Protein AF-0000000080817255 (afdb_homodimer)

Solvent-accessible surface area (backbone atoms only — not comparable to full-atom values): 14907 Å² total; per-residue (Å²): 112,64,50,35,30,26,25,56,30,46,37,93,60,75,25,32,32,44,41,37,36,39,32,60,54,66,93,64,90,80,62,36,28,38,37,36,42,40,37,34,58,41,68,64,41,48,17,13,31,35,30,22,53,18,14,25,56,87,62,44,64,67,46,13,59,56,66,22,42,92,78,73,51,48,31,20,31,66,86,44,84,62,26,27,55,22,33,60,30,61,46,50,19,39,92,85,9,40,21,72,43,79,46,75,38,73,61,41,34,84,54,74,94,46,35,46,62,6,13,17,42,37,39,25,62,29,43,40,49,40,32,65,66,83,47,70,57,12,37,65,63,12,57,14,70,56,73,45,22,24,23,43,22,5,33,37,126,112,63,49,35,31,26,25,56,30,46,37,92,60,76,25,34,32,44,40,38,36,40,28,62,53,66,95,65,87,82,62,35,28,38,37,34,42,40,36,34,59,40,68,64,41,49,18,13,30,35,32,21,53,17,16,25,54,86,62,44,62,69,46,14,60,56,66,22,40,93,80,70,51,48,32,18,31,67,87,44,84,64,27,28,55,22,31,60,32,60,46,50,19,38,90,85,8,41,20,72,44,78,45,74,37,74,62,40,34,84,56,73,95,46,34,46,62,6,12,17,43,36,38,25,62,29,43,39,49,40,31,65,67,82,47,71,58,12,37,66,64,10,58,13,68,55,73,44,23,25,23,45,23,5,33,37,129

Nearest PDB structures (foldseek):
  8zd5-assembly2_D  TM=9.796E-01  e=5.943E-25  Canis lupus familiaris
  3gtv-assembly6_K  TM=9.891E-01  e=3.486E-24  Homo sapiens
  1hl5-assembly6_M  TM=9.948E-01  e=1.741E-23  Homo sapiens
  2zky-assembly5_I  TM=9.763E-01  e=6.634E-24  Homo sapiens
  1ozt-assembly1_N  TM=9.721E-01  e=1.837E-23  Homo sapiens

InterPro domains:
  IPR001424 Superoxide dismutase, copper/zinc binding domain [PF00080] (15-153)
  IPR001424 Superoxide dismutase, copper/zinc binding domain [PR00068] (48-70)
  IPR001424 Superoxide dismutase, copper/zinc binding domain [PR00068] (84-93)
  IPR001424 Superoxide dismutase, copper/zinc binding domain [PR00068] (103-125)
  IPR001424 Superoxide dismutase, copper/zinc binding domain [PR00068] (128-154)
  IPR001424 Superoxide dismutase, copper/zinc binding domain [cd00305] (4-150)
  IPR018152 Superoxide dismutase, copper/zinc, binding site [PS00087] (48-58)
  IPR018152 Superoxide dismutase, copper/zinc, binding site [PS00332] (142-153)
  IPR024134 Superoxide dismutase (Cu/Zn) / superoxide dismutase copper chaperone [PTHR10003] (3-155)
  IPR036423 Superoxide dismutase-like, copper/zinc binding domain superfamily [G3DSA:2.60.40.200] (1-157)
  IPR036423 Superoxide dismutase-like, copper/zinc binding domain superfamily [SSF49329] (3-156)

pLDDT: mean 95.68, std 9.43, range [42.62, 98.94]

Radius of gyration: 19.9 Å; Cα contacts (8 Å, |Δi|>4): 1017; chains: 2; bounding box: 42×68×38 Å

Structure (mmCIF, N/CA/C/O backbone):
data_AF-0000000080817255-model_v1
#
loop_
_entity.id
_entity.type
_entity.pdbx_description
1 polymer 'Superoxide dismutase'
#
loop_
_atom_site.group_PDB
_atom_site.id
_atom_site.type_symbol
_atom_site.label_atom_id
_atom_site.label_alt_id
_atom_site.label_comp_id
_atom_site.label_asym_id
_atom_site.label_entity_id
_atom_site.label_seq_id
_atom_site.pdbx_PDB_ins_code
_atom_site.Cartn_x
_atom_site.Cartn_y
_atom_site.Cartn_z
_atom_site.occupancy
_atom_site.B_iso_or_equiv
_atom_site.auth_seq_id
_atom_site.auth_comp_id
_atom_site.auth_asym_id
_atom_site.auth_atom_id
_atom_site.pdbx_PDB_model_num
ATOM 1 N N . MET A 1 1 ? -16.953 3.307 -14.078 1 67.25 1 MET A N 1
ATOM 2 C CA . MET A 1 1 ? -15.547 3.4 -14.438 1 67.25 1 MET A CA 1
ATOM 3 C C . MET A 1 1 ? -14.758 2.234 -13.852 1 67.25 1 MET A C 1
ATOM 5 O O . MET A 1 1 ? -15.148 1.663 -12.828 1 67.25 1 MET A O 1
ATOM 9 N N . ALA A 1 2 ? -13.781 1.772 -14.562 1 83.06 2 ALA A N 1
ATOM 10 C CA . ALA A 1 2 ? -12.992 0.628 -14.109 1 83.06 2 ALA A CA 1
ATOM 11 C C . ALA A 1 2 ? -12.141 0.998 -12.906 1 83.06 2 ALA A C 1
ATOM 13 O O . ALA A 1 2 ? -11.57 2.09 -12.852 1 83.06 2 ALA A O 1
ATOM 14 N N . ALA A 1 3 ? -12.258 0.171 -11.859 1 94.31 3 ALA A N 1
ATOM 15 C CA . ALA A 1 3 ? -11.336 0.317 -10.734 1 94.31 3 ALA A CA 1
ATOM 16 C C . ALA A 1 3 ? -9.938 -0.171 -11.109 1 94.31 3 ALA A C 1
ATOM 18 O O . ALA A 1 3 ? -9.789 -1.196 -11.781 1 94.31 3 ALA A O 1
ATOM 19 N N . LYS A 1 4 ? -8.906 0.617 -10.75 1 97.88 4 LYS A N 1
ATOM 20 C CA . LYS A 1 4 ? -7.523 0.268 -11.062 1 97.88 4 LYS A CA 1
ATOM 21 C C . LYS A 1 4 ? -6.664 0.263 -9.797 1 97.88 4 LYS A C 1
ATOM 23 O O . LYS A 1 4 ? -6.898 1.05 -8.875 1 97.88 4 LYS A O 1
ATOM 28 N N . ALA A 1 5 ? -5.715 -0.608 -9.805 1 98.75 5 ALA A N 1
ATOM 29 C CA . ALA A 1 5 ? -4.723 -0.713 -8.742 1 98.75 5 ALA A CA 1
ATOM 30 C C . ALA A 1 5 ? -3.346 -1.05 -9.305 1 98.75 5 ALA A C 1
ATOM 32 O O . ALA A 1 5 ? -3.219 -1.405 -10.477 1 98.75 5 ALA A O 1
ATOM 33 N N . VAL A 1 6 ? -2.365 -0.821 -8.484 1 98.94 6 VAL A N 1
ATOM 34 C CA . VAL A 1 6 ? -0.995 -1.103 -8.906 1 98.94 6 VAL A CA 1
ATOM 35 C C . VAL A 1 6 ? -0.164 -1.524 -7.695 1 98.94 6 VAL A C 1
ATOM 37 O O . VAL A 1 6 ? -0.465 -1.141 -6.562 1 98.94 6 VAL A O 1
ATOM 40 N N . CYS A 1 7 ? 0.831 -2.305 -7.93 1 98.75 7 CYS A N 1
ATOM 41 C CA . CYS A 1 7 ? 1.77 -2.789 -6.922 1 98.75 7 CYS A CA 1
ATOM 42 C C . CYS A 1 7 ? 3.197 -2.777 -7.457 1 98.75 7 CYS A C 1
ATOM 44 O O . CYS A 1 7 ? 3.465 -3.311 -8.531 1 98.75 7 CYS A O 1
ATOM 46 N N . VAL A 1 8 ? 4.035 -2.133 -6.781 1 98.81 8 VAL A N 1
ATOM 47 C CA . V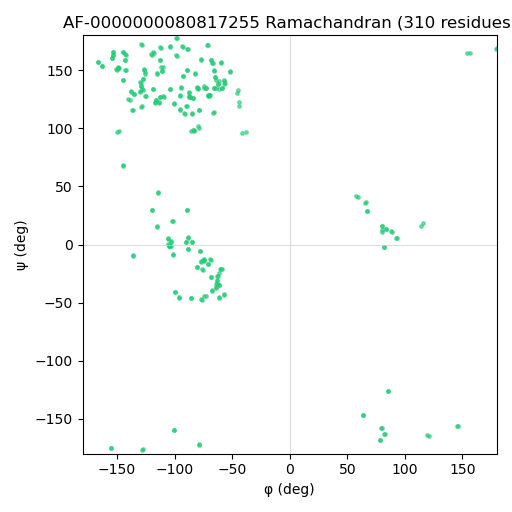AL A 1 8 ? 5.461 -2.199 -7.074 1 98.81 8 VAL A CA 1
ATOM 48 C C . VAL A 1 8 ? 6.125 -3.246 -6.184 1 98.81 8 VAL A C 1
ATOM 50 O O . VAL A 1 8 ? 6.125 -3.117 -4.957 1 98.81 8 VAL A O 1
ATOM 53 N N . LEU A 1 9 ? 6.645 -4.273 -6.793 1 98.81 9 LEU A N 1
ATOM 54 C CA . LEU A 1 9 ? 7.305 -5.367 -6.09 1 98.81 9 LEU A CA 1
ATOM 55 C C . LEU A 1 9 ? 8.781 -5.059 -5.879 1 98.81 9 LEU A C 1
ATOM 57 O O . LEU A 1 9 ? 9.492 -4.711 -6.828 1 98.81 9 LEU A O 1
ATOM 61 N N . LYS A 1 10 ? 9.195 -5.238 -4.688 1 97.12 10 LYS A N 1
ATOM 62 C CA . LYS A 1 10 ? 10.609 -5.09 -4.344 1 97.12 10 LYS A CA 1
ATOM 63 C C . LYS A 1 10 ? 11.023 -6.098 -3.275 1 97.12 10 LYS A C 1
ATOM 65 O O . LYS A 1 10 ? 10.266 -6.371 -2.346 1 97.12 10 LYS A O 1
ATOM 70 N N . GLY A 1 11 ? 12.148 -6.633 -3.352 1 93.31 11 GLY A N 1
ATOM 71 C CA . GLY A 1 11 ? 12.773 -7.496 -2.359 1 93.31 11 GLY A CA 1
ATOM 72 C C . GLY A 1 11 ? 14.172 -7.051 -1.979 1 93.31 11 GLY A C 1
ATOM 73 O O . GLY A 1 11 ? 14.594 -5.953 -2.336 1 93.31 11 GLY A O 1
ATOM 74 N N . ASP A 1 12 ? 14.773 -7.836 -1.146 1 92.06 12 ASP A N 1
ATOM 75 C CA . ASP A 1 12 ? 16.141 -7.555 -0.729 1 92.06 12 ASP A CA 1
ATOM 76 C C . ASP A 1 12 ? 17.141 -7.902 -1.836 1 92.06 12 ASP A C 1
ATOM 78 O O . ASP A 1 12 ? 18.266 -7.414 -1.839 1 92.06 12 ASP A O 1
ATOM 82 N N . GLY A 1 13 ? 16.734 -8.711 -2.668 1 94.56 13 GLY A N 1
ATOM 83 C CA . GLY A 1 13 ? 17.562 -9.133 -3.785 1 94.56 13 GLY A CA 1
ATOM 84 C C . GLY A 1 13 ? 17.219 -8.43 -5.082 1 94.56 13 GLY A C 1
ATOM 85 O O . GLY A 1 13 ? 16.75 -7.285 -5.07 1 94.56 13 GLY A O 1
ATOM 86 N N . PRO A 1 14 ? 17.625 -9.047 -6.195 1 97.75 14 PRO A N 1
ATOM 87 C CA . PRO A 1 14 ? 17.469 -8.406 -7.504 1 97.75 14 PRO A CA 1
ATOM 88 C C . PRO A 1 14 ? 16.016 -8.43 -7.992 1 97.75 14 PRO A C 1
ATOM 90 O O . PRO A 1 14 ? 15.688 -7.777 -8.984 1 97.75 14 PRO A O 1
ATOM 93 N N . VAL A 1 15 ? 15.164 -9.203 -7.348 1 98.81 15 VAL A N 1
ATOM 94 C CA . VAL A 1 15 ? 13.812 -9.406 -7.852 1 98.81 15 VAL A CA 1
ATOM 95 C C . VAL A 1 15 ? 13 -8.133 -7.676 1 98.81 15 VAL A C 1
ATOM 97 O O . VAL A 1 15 ? 12.938 -7.57 -6.578 1 98.81 15 VAL A O 1
ATOM 100 N N . LYS A 1 16 ? 12.391 -7.66 -8.711 1 98.81 16 LYS A N 1
ATOM 101 C CA . LYS A 1 16 ? 11.555 -6.461 -8.711 1 98.81 16 LYS A CA 1
ATOM 102 C C . LYS A 1 16 ? 10.523 -6.516 -9.836 1 98.81 16 LYS A C 1
ATOM 104 O O . LYS A 1 16 ? 10.68 -7.277 -10.789 1 98.81 16 LYS A O 1
ATOM 109 N N . GLY A 1 17 ? 9.477 -5.73 -9.719 1 98.81 17 GLY A N 1
ATOM 110 C CA . GLY A 1 17 ? 8.469 -5.703 -10.766 1 98.81 17 GLY A CA 1
ATOM 111 C C . GLY A 1 17 ? 7.328 -4.75 -10.469 1 98.81 17 GLY A C 1
ATOM 112 O O . GLY A 1 17 ? 7.289 -4.133 -9.398 1 98.81 17 GLY A O 1
ATOM 113 N N . THR A 1 18 ? 6.527 -4.523 -11.469 1 98.94 18 THR A N 1
ATOM 114 C CA . THR A 1 18 ? 5.297 -3.75 -11.336 1 98.94 18 THR A CA 1
ATOM 115 C C . THR A 1 18 ? 4.102 -4.547 -11.844 1 98.94 18 THR A C 1
ATOM 117 O O . THR A 1 18 ? 4.145 -5.117 -12.938 1 98.94 18 THR A O 1
ATOM 120 N N . ILE A 1 19 ? 3.111 -4.641 -11.047 1 98.94 19 ILE A N 1
ATOM 121 C CA . ILE A 1 19 ? 1.896 -5.375 -11.375 1 98.94 19 ILE A CA 1
ATOM 122 C C . ILE A 1 19 ? 0.7 -4.426 -11.367 1 98.94 19 ILE A C 1
ATOM 124 O O . ILE A 1 19 ? 0.531 -3.639 -10.43 1 98.94 19 ILE A O 1
ATOM 128 N N . HIS A 1 20 ? -0.125 -4.48 -12.336 1 98.88 20 HIS A N 1
ATOM 129 C CA . HIS A 1 20 ? -1.341 -3.684 -12.469 1 98.88 20 HIS A CA 1
ATOM 130 C C . HIS A 1 20 ? -2.586 -4.555 -12.336 1 98.88 20 HIS A C 1
ATOM 132 O O . HIS A 1 20 ? -2.592 -5.707 -12.773 1 98.88 20 HIS A O 1
ATOM 138 N N . PHE A 1 21 ? -3.609 -3.973 -11.828 1 98.69 21 PHE A N 1
ATOM 139 C CA . PHE A 1 21 ? -4.91 -4.609 -11.664 1 98.69 21 PHE A CA 1
ATOM 140 C C . PHE A 1 21 ? -6.016 -3.742 -12.25 1 98.69 21 PHE A C 1
ATOM 142 O O . PHE A 1 21 ? -6.016 -2.521 -12.07 1 98.69 21 PHE A O 1
ATOM 149 N N . GLU A 1 22 ? -6.879 -4.387 -12.93 1 97.44 22 GLU A N 1
ATOM 150 C CA . GLU A 1 22 ? -8.031 -3.68 -13.477 1 97.44 22 GLU A CA 1
ATOM 151 C C . GLU A 1 22 ? -9.312 -4.5 -13.312 1 97.44 22 GLU A C 1
ATOM 153 O O . GLU A 1 22 ? -9.328 -5.695 -13.609 1 97.44 22 GLU A O 1
ATOM 158 N N . GLN A 1 23 ? -10.297 -3.83 -12.828 1 96 23 GLN A N 1
ATOM 159 C CA . GLN A 1 23 ? -11.609 -4.453 -12.68 1 96 23 GLN A CA 1
ATOM 160 C C . GLN A 1 23 ? -12.703 -3.584 -13.297 1 96 23 GLN A C 1
ATOM 162 O O . GLN A 1 23 ? -12.883 -2.434 -12.891 1 96 23 GLN A O 1
ATOM 167 N N . LYS A 1 24 ? -13.383 -4.023 -14.234 1 86.94 24 LYS A N 1
ATOM 168 C CA . LYS A 1 24 ? -14.445 -3.275 -14.891 1 86.94 24 LYS A CA 1
ATOM 169 C C . LYS A 1 24 ? -15.688 -3.193 -14.008 1 86.94 24 LYS A C 1
ATOM 171 O O . LYS A 1 24 ? -15.961 -4.109 -13.227 1 86.94 24 LYS A O 1
ATOM 176 N N . ALA A 1 25 ? -16.297 -1.866 -13.977 1 71.75 25 ALA A N 1
ATOM 177 C CA . ALA A 1 25 ? -17.469 -1.582 -13.156 1 71.75 25 ALA A CA 1
ATOM 178 C C . ALA A 1 25 ? -18.656 -2.434 -13.578 1 71.75 25 ALA A C 1
ATOM 180 O O . ALA A 1 25 ? -19.641 -2.549 -12.844 1 71.75 25 ALA A O 1
ATOM 181 N N . ARG A 1 26 ? -18.703 -2.9 -14.789 1 55.41 26 ARG A N 1
ATOM 182 C CA . ARG A 1 26 ? -20.016 -3.232 -15.352 1 55.41 26 ARG A CA 1
ATOM 183 C C . ARG A 1 26 ? -20.844 -4.008 -14.344 1 55.41 26 ARG A C 1
ATOM 185 O O . ARG A 1 26 ? -20.312 -4.703 -13.477 1 55.41 26 ARG A O 1
ATOM 192 N N . ALA A 1 27 ? -22.062 -3.518 -14.273 1 46.03 27 ALA A N 1
ATOM 193 C CA . ALA A 1 27 ? -23.266 -4.168 -13.758 1 46.03 27 ALA A CA 1
ATOM 194 C C . ALA A 1 27 ? -23.344 -5.625 -14.211 1 46.03 27 ALA A C 1
ATOM 196 O O . ALA A 1 27 ? -23.156 -5.926 -15.391 1 46.03 27 ALA A O 1
ATOM 197 N N . GLY A 1 28 ? -22.938 -6.68 -13.5 1 42.62 28 GLY A N 1
ATOM 198 C CA . GLY A 1 28 ? -23.281 -8.094 -13.586 1 42.62 28 GLY A CA 1
ATOM 199 C C . GLY A 1 28 ? -22.219 -9 -13.008 1 42.62 28 GLY A C 1
ATOM 200 O O . GLY A 1 28 ? -21.141 -8.539 -12.633 1 42.62 28 GLY A O 1
ATOM 201 N N . ALA A 1 29 ? -22.578 -10.148 -12.797 1 46.88 29 ALA A N 1
ATOM 202 C CA . ALA A 1 29 ? -21.953 -11.414 -12.438 1 46.88 29 ALA A CA 1
ATOM 203 C C . ALA A 1 29 ? -20.688 -11.641 -13.258 1 46.88 29 ALA A C 1
ATOM 205 O O . ALA A 1 29 ? -20.656 -11.359 -14.461 1 46.88 29 ALA A O 1
ATOM 206 N N . GLY A 1 30 ? -19.547 -11.766 -12.656 1 55.16 30 GLY A N 1
ATOM 207 C CA . GLY A 1 30 ? -18.438 -12.375 -13.383 1 55.16 30 GLY A CA 1
ATOM 208 C C . GLY A 1 30 ? -17.281 -11.43 -13.625 1 55.16 30 GLY A C 1
ATOM 209 O O . GLY A 1 30 ? -16.656 -11.461 -14.688 1 55.16 30 GLY A O 1
ATOM 210 N N . ARG A 1 31 ? -17.172 -10.195 -12.797 1 73.31 31 ARG A N 1
ATOM 211 C CA . ARG A 1 31 ? -16.156 -9.281 -13.297 1 73.31 31 ARG A CA 1
ATOM 212 C C . ARG A 1 31 ? -14.773 -9.641 -12.75 1 73.31 31 ARG A C 1
ATOM 214 O O . ARG A 1 31 ? -14.469 -9.352 -11.594 1 73.31 31 ARG A O 1
ATOM 221 N N . GLU A 1 32 ? -14.109 -10.297 -13.492 1 92.5 32 GLU A N 1
ATOM 222 C CA . GLU A 1 32 ? -12.75 -10.758 -13.234 1 92.5 32 GLU A CA 1
ATOM 223 C C . GLU A 1 32 ? -11.781 -9.578 -13.109 1 92.5 32 GLU A C 1
ATOM 225 O O . GLU A 1 32 ? -12.047 -8.492 -13.633 1 92.5 32 GLU A O 1
ATOM 230 N N . VAL A 1 33 ? -10.93 -9.734 -12.234 1 97.62 33 VAL A N 1
ATOM 231 C CA . VAL A 1 33 ? -9.82 -8.797 -12.188 1 97.62 33 VAL A CA 1
ATOM 232 C C . VAL A 1 33 ? -8.727 -9.234 -13.156 1 97.62 33 VAL A C 1
ATOM 234 O O . VAL A 1 33 ? -8.312 -10.398 -13.156 1 97.62 33 VAL A O 1
ATOM 237 N N . ARG A 1 34 ? -8.359 -8.32 -14.008 1 97.75 34 ARG A N 1
ATOM 238 C CA . ARG A 1 34 ? -7.191 -8.547 -14.852 1 97.75 34 ARG A CA 1
ATOM 239 C C . ARG A 1 34 ? -5.91 -8.125 -14.141 1 97.75 34 ARG A C 1
ATOM 241 O O . ARG A 1 34 ? -5.824 -7.008 -13.625 1 97.75 34 ARG A O 1
ATOM 248 N N . VAL A 1 35 ? -4.957 -9.039 -14.086 1 98.69 35 VAL A N 1
ATOM 249 C CA . VAL A 1 35 ? -3.65 -8.82 -13.477 1 98.69 35 VAL A CA 1
ATOM 250 C C . VAL A 1 35 ? -2.568 -8.852 -14.555 1 98.69 35 VAL A C 1
ATOM 252 O O . VAL A 1 35 ? -2.438 -9.836 -15.281 1 98.69 35 VAL A O 1
ATOM 255 N N . SER A 1 36 ? -1.807 -7.723 -14.641 1 98.88 36 SER A N 1
ATOM 256 C CA . SER A 1 36 ? -0.814 -7.645 -15.703 1 98.88 36 SER A CA 1
ATOM 257 C C . SER A 1 36 ? 0.449 -6.934 -15.234 1 98.88 36 SER A C 1
ATOM 259 O O . SER A 1 36 ? 0.412 -6.156 -14.273 1 98.88 36 SER A O 1
ATOM 261 N N . GLY A 1 37 ? 1.571 -7.203 -15.961 1 98.88 37 GLY A N 1
ATOM 262 C CA . GLY A 1 37 ? 2.84 -6.57 -15.648 1 98.88 37 GLY A CA 1
ATOM 263 C C . GLY A 1 37 ? 4.035 -7.469 -15.898 1 98.88 37 GLY A C 1
ATOM 264 O O . GLY A 1 37 ? 3.988 -8.352 -16.75 1 98.88 37 GLY A O 1
ATOM 265 N N . SER A 1 38 ? 5.105 -7.141 -15.188 1 98.94 38 SER A N 1
ATOM 266 C CA . SER A 1 38 ? 6.316 -7.941 -15.336 1 98.94 38 SER A CA 1
ATOM 267 C C . SER A 1 38 ? 7.141 -7.949 -14.055 1 98.94 38 SER A C 1
ATOM 269 O O . SER A 1 38 ? 7.043 -7.023 -13.242 1 98.94 38 SER A O 1
ATOM 271 N N . ILE A 1 39 ? 7.809 -8.969 -13.875 1 98.94 39 ILE A N 1
ATOM 272 C CA . ILE A 1 39 ? 8.734 -9.164 -12.766 1 98.94 39 ILE A CA 1
ATOM 273 C C . ILE A 1 39 ? 10.102 -9.594 -13.305 1 98.94 39 ILE A C 1
ATOM 275 O O . ILE A 1 39 ? 10.188 -10.5 -14.141 1 98.94 39 ILE A O 1
ATOM 279 N N . SER A 1 40 ? 11.164 -9.031 -12.867 1 98.88 40 SER A N 1
ATOM 280 C CA . SER A 1 40 ? 12.516 -9.367 -13.305 1 98.88 40 SER A CA 1
ATOM 281 C C . SER A 1 40 ? 13.375 -9.852 -12.141 1 98.88 40 SER A C 1
ATOM 283 O O . SER A 1 40 ? 12.992 -9.695 -10.977 1 98.88 40 SER A O 1
ATOM 285 N N . GLY A 1 41 ? 14.492 -10.508 -12.516 1 98.81 41 GLY A N 1
ATOM 286 C CA . GLY A 1 41 ? 15.438 -10.969 -11.508 1 98.81 41 GLY A CA 1
ATOM 287 C C . GLY A 1 41 ? 15.117 -12.359 -10.984 1 98.81 41 GLY A C 1
ATOM 288 O O . GLY A 1 41 ? 15.656 -12.781 -9.961 1 98.81 41 GLY A O 1
ATOM 289 N N . LEU A 1 42 ? 14.219 -13.031 -11.625 1 98.81 42 LEU A N 1
ATOM 290 C CA . LEU A 1 42 ? 13.805 -14.359 -11.195 1 98.81 42 LEU A CA 1
ATOM 291 C C . LEU A 1 42 ? 14.68 -15.438 -11.836 1 98.81 42 LEU A C 1
ATOM 293 O O . LEU A 1 42 ? 15.195 -15.242 -12.938 1 98.81 42 LEU A O 1
ATOM 297 N N . ALA A 1 43 ? 14.836 -16.531 -11.109 1 98.56 43 ALA A N 1
ATOM 298 C CA . ALA A 1 43 ? 15.367 -17.719 -11.789 1 98.56 43 ALA A CA 1
ATOM 299 C C . ALA A 1 43 ? 14.383 -18.234 -12.836 1 98.56 43 ALA A C 1
ATOM 301 O O . ALA A 1 43 ? 13.172 -18.062 -12.703 1 98.56 43 ALA A O 1
ATOM 302 N N . GLU A 1 44 ? 14.961 -18.828 -13.844 1 98.81 44 GLU A N 1
ATOM 303 C CA . GLU A 1 44 ? 14.109 -19.422 -14.859 1 98.81 44 GLU A CA 1
ATOM 304 C C . GLU A 1 44 ? 13.148 -20.453 -14.242 1 98.81 44 GLU A C 1
ATOM 306 O O . GLU A 1 44 ? 13.547 -21.234 -13.383 1 98.81 44 GLU A O 1
ATOM 311 N N . GLY A 1 45 ? 11.852 -20.391 -14.758 1 98.81 45 GLY A N 1
ATOM 312 C CA . GLY A 1 45 ? 10.883 -21.359 -14.273 1 98.81 45 GLY A CA 1
ATOM 313 C C . GLY A 1 45 ? 9.68 -20.719 -13.617 1 98.81 45 GLY A C 1
ATOM 314 O O . GLY A 1 45 ? 9.422 -19.531 -13.812 1 98.81 45 GLY A O 1
ATOM 315 N N . GLU A 1 46 ? 8.93 -21.516 -12.883 1 98.88 46 GLU A N 1
ATOM 316 C CA . GLU A 1 46 ? 7.688 -21.078 -12.266 1 98.88 46 GLU A CA 1
ATOM 317 C C . GLU A 1 46 ? 7.926 -20.578 -10.844 1 98.88 46 GLU A C 1
ATOM 319 O O . GLU A 1 46 ? 8.766 -21.125 -10.117 1 98.88 46 GLU A O 1
ATOM 324 N N . HIS A 1 47 ? 7.195 -19.609 -10.484 1 98.94 47 HIS A N 1
ATOM 325 C CA . HIS A 1 47 ? 7.234 -19.016 -9.156 1 98.94 47 HIS A CA 1
ATOM 326 C C . HIS A 1 47 ? 5.828 -18.781 -8.617 1 98.94 47 HIS A C 1
ATOM 328 O O . HIS A 1 47 ? 4.98 -18.203 -9.305 1 98.94 47 HIS A O 1
ATOM 334 N N . GLY A 1 48 ? 5.605 -19.25 -7.398 1 98.94 48 GLY A N 1
ATOM 335 C CA . GLY A 1 48 ? 4.32 -18.984 -6.766 1 98.94 48 GLY A CA 1
ATOM 336 C C . GLY A 1 48 ? 3.992 -17.5 -6.668 1 98.94 48 GLY A C 1
ATOM 337 O O . GLY A 1 48 ? 4.867 -16.688 -6.379 1 98.94 48 GLY A O 1
ATOM 338 N N . PHE A 1 49 ? 2.801 -17.25 -6.871 1 98.94 49 PHE A N 1
ATOM 339 C CA . PHE A 1 49 ? 2.309 -15.883 -6.914 1 98.94 49 PHE A CA 1
ATOM 340 C C . PHE A 1 49 ? 0.994 -15.75 -6.156 1 98.94 49 PHE A C 1
ATOM 342 O O . PHE A 1 49 ? -0.007 -16.375 -6.531 1 98.94 49 PHE A O 1
ATOM 349 N N . HIS A 1 50 ? 1.021 -14.914 -5.016 1 98.94 50 HIS A N 1
ATOM 350 C CA . HIS A 1 50 ? -0.135 -14.891 -4.125 1 98.94 50 HIS A CA 1
ATOM 351 C C . HIS A 1 50 ? -0.381 -13.492 -3.578 1 98.94 50 HIS A C 1
ATOM 353 O O . HIS A 1 50 ? 0.553 -12.695 -3.455 1 98.94 50 HIS A O 1
ATOM 359 N N . VAL A 1 51 ? -1.646 -13.211 -3.309 1 98.94 51 VAL A N 1
ATOM 360 C CA . VAL A 1 51 ? -1.983 -12.086 -2.441 1 98.94 51 VAL A CA 1
ATOM 361 C C . VAL A 1 51 ? -1.994 -12.547 -0.984 1 98.94 51 VAL A C 1
ATOM 363 O O . VAL A 1 51 ? -2.613 -13.555 -0.648 1 98.94 51 VAL A O 1
ATOM 366 N N . HIS A 1 52 ? -1.279 -11.828 -0.197 1 98.94 52 HIS A N 1
ATOM 367 C CA . HIS A 1 52 ? -1.224 -12.109 1.233 1 98.94 52 HIS A CA 1
ATOM 368 C C . HIS A 1 52 ? -2.156 -11.188 2.014 1 98.94 52 HIS A C 1
ATOM 370 O O . HIS A 1 52 ? -2.594 -10.156 1.496 1 98.94 52 HIS A O 1
ATOM 376 N N . GLN A 1 53 ? -2.426 -11.594 3.215 1 98.69 53 GLN A N 1
ATOM 377 C CA . GLN A 1 53 ? -3.521 -11.047 4.012 1 98.69 53 GLN A CA 1
ATOM 378 C C . GLN A 1 53 ? -3.256 -9.594 4.391 1 98.69 53 GLN A C 1
ATOM 380 O O . GLN A 1 53 ? -4.164 -8.766 4.359 1 98.69 53 GLN A O 1
ATOM 385 N N . PHE A 1 54 ? -2.088 -9.234 4.723 1 98.81 54 PHE A N 1
ATOM 386 C CA . PHE A 1 54 ? -1.808 -7.914 5.273 1 98.81 54 PHE A CA 1
ATOM 387 C C . PHE A 1 54 ? -0.913 -7.117 4.332 1 98.81 54 PHE A C 1
ATOM 389 O O . PHE A 1 54 ? -0.112 -7.691 3.592 1 98.81 54 PHE A O 1
ATOM 396 N N . GLY A 1 55 ? -1.123 -5.809 4.324 1 98.81 55 GLY A N 1
ATOM 397 C CA . GLY A 1 55 ? -0.221 -4.883 3.66 1 98.81 55 GLY A CA 1
ATOM 398 C C . GLY A 1 55 ? 0.891 -4.383 4.562 1 98.81 55 GLY A C 1
ATOM 399 O O . GLY A 1 55 ? 1.259 -3.207 4.508 1 98.81 55 GLY A O 1
ATOM 400 N N . ASP A 1 56 ? 1.314 -5.191 5.523 1 98.62 56 ASP A N 1
ATOM 401 C CA . ASP A 1 56 ? 2.387 -4.906 6.469 1 98.62 56 ASP A CA 1
ATOM 402 C C . ASP A 1 56 ? 3.73 -5.41 5.945 1 98.62 56 ASP A C 1
ATOM 404 O O . ASP A 1 56 ? 3.947 -6.617 5.836 1 98.62 56 ASP A O 1
ATOM 408 N N . ASN A 1 57 ? 4.648 -4.477 5.629 1 97.5 57 ASN A N 1
ATOM 409 C CA . ASN A 1 57 ? 5.98 -4.859 5.176 1 97.5 57 ASN A CA 1
ATOM 410 C C . ASN A 1 57 ? 7.066 -4.328 6.109 1 97.5 57 ASN A C 1
ATOM 412 O O . ASN A 1 57 ? 8.164 -4.004 5.664 1 97.5 57 ASN A O 1
ATOM 416 N N . THR A 1 58 ? 6.738 -4.18 7.379 1 97.94 58 THR A N 1
ATOM 417 C CA . THR A 1 58 ? 7.688 -3.676 8.367 1 97.94 58 THR A CA 1
ATOM 418 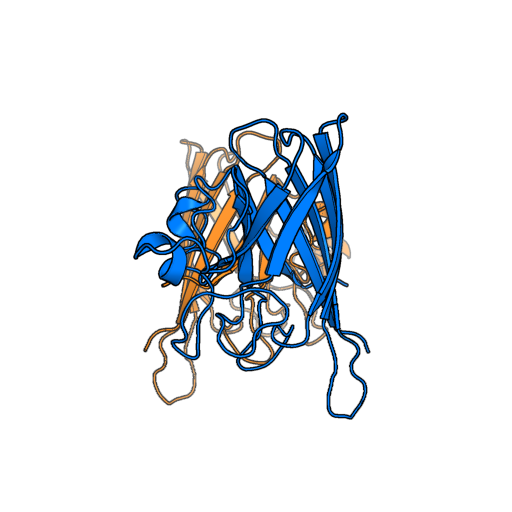C C . THR A 1 58 ? 8.875 -4.629 8.508 1 97.94 58 THR A C 1
ATOM 420 O O . THR A 1 58 ? 9.977 -4.203 8.852 1 97.94 58 THR A O 1
ATOM 423 N N . GLN A 1 59 ? 8.68 -5.887 8.32 1 96.75 59 GLN A N 1
ATOM 424 C CA . GLN A 1 59 ? 9.742 -6.887 8.289 1 96.75 59 GLN A CA 1
ATOM 425 C C . GLN A 1 59 ? 9.859 -7.516 6.906 1 96.75 59 GLN A C 1
ATOM 427 O O . GLN A 1 59 ? 9.992 -8.734 6.781 1 96.75 59 GLN A O 1
ATOM 432 N N . GLY A 1 60 ? 9.828 -6.664 5.941 1 96.25 60 GLY A N 1
ATOM 433 C CA . GLY A 1 60 ? 9.812 -7.191 4.59 1 96.25 60 GLY A CA 1
ATOM 434 C C . GLY A 1 60 ? 8.57 -8.008 4.285 1 96.25 60 GLY A C 1
ATOM 435 O O . GLY A 1 60 ? 7.48 -7.707 4.777 1 96.25 60 GLY A O 1
ATOM 436 N N . CYS A 1 61 ? 8.773 -9 3.471 1 98 61 CYS A N 1
ATOM 437 C CA . CYS A 1 61 ? 7.621 -9.773 3.012 1 98 61 CYS A CA 1
ATOM 438 C C . CYS A 1 61 ? 7.109 -10.688 4.113 1 98 61 CYS A C 1
ATOM 440 O O . CYS A 1 61 ? 5.996 -11.211 4.023 1 98 61 CYS A O 1
ATOM 442 N N . THR A 1 62 ? 7.883 -10.844 5.109 1 96.81 62 THR A N 1
ATOM 443 C CA . THR A 1 62 ? 7.508 -11.727 6.207 1 96.81 62 THR A CA 1
ATOM 444 C C . THR A 1 62 ? 6.262 -11.211 6.918 1 96.81 62 THR A C 1
ATOM 446 O O . THR A 1 62 ? 5.398 -12 7.316 1 96.81 62 THR A O 1
ATOM 449 N N . SER A 1 63 ? 6.105 -10 7.07 1 98.19 63 SER A N 1
ATOM 450 C CA . SER A 1 63 ? 5.027 -9.422 7.863 1 98.19 63 SER A CA 1
ATOM 451 C C . SER A 1 63 ? 3.748 -9.289 7.047 1 98.19 63 SER A C 1
ATOM 453 O O . SER A 1 63 ? 2.723 -8.836 7.559 1 98.19 63 SER A O 1
ATOM 455 N N . ALA A 1 64 ? 3.779 -9.734 5.816 1 98.5 64 ALA A N 1
ATOM 456 C CA . ALA A 1 64 ? 2.578 -9.719 4.988 1 98.5 64 ALA A CA 1
ATOM 457 C C . ALA A 1 64 ? 1.574 -10.766 5.461 1 98.5 64 ALA A C 1
ATOM 459 O O . ALA A 1 64 ? 0.403 -10.734 5.074 1 98.5 64 ALA A O 1
ATOM 460 N N . GLY A 1 65 ? 2.035 -11.742 6.285 1 98.44 65 GLY A N 1
ATOM 461 C CA . GLY A 1 65 ? 1.137 -12.75 6.828 1 98.44 65 GLY A CA 1
ATOM 462 C C . GLY A 1 65 ? 0.802 -13.844 5.836 1 98.44 65 GLY A C 1
ATOM 463 O O . GLY A 1 65 ? 1.495 -14.016 4.832 1 98.44 65 GLY A O 1
ATOM 464 N N . PRO A 1 66 ? -0.214 -14.695 6.168 1 98.44 66 PRO A N 1
ATOM 465 C CA . PRO A 1 66 ? -0.584 -15.805 5.289 1 98.44 66 PRO A CA 1
ATOM 466 C C . PRO A 1 66 ? -1.282 -15.344 4.012 1 98.44 66 PRO A C 1
ATOM 468 O O . PRO A 1 66 ? -1.557 -14.148 3.854 1 98.44 66 PRO A O 1
ATOM 471 N N . HIS A 1 67 ? -1.494 -16.297 3.094 1 98.88 67 HIS A N 1
ATOM 472 C CA . HIS A 1 67 ? -2.32 -15.992 1.932 1 98.88 67 HIS A CA 1
ATOM 473 C C . HIS A 1 67 ? -3.658 -15.391 2.352 1 98.88 67 HIS A C 1
ATOM 475 O O . HIS A 1 67 ? -4.191 -15.727 3.408 1 98.88 67 HIS A O 1
ATOM 481 N N . PHE A 1 68 ? -4.152 -14.562 1.533 1 98.88 68 PHE A N 1
ATOM 482 C CA . PHE A 1 68 ? -5.488 -14.016 1.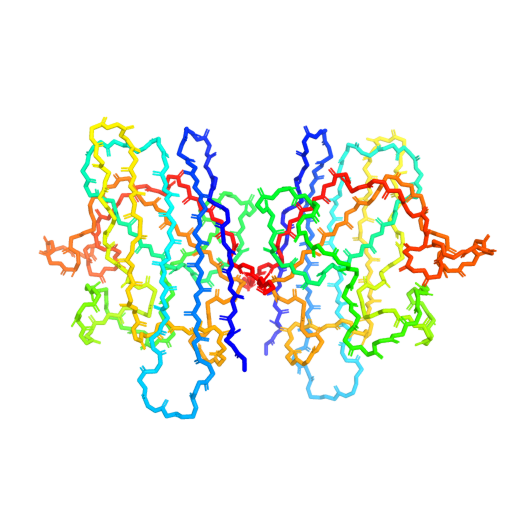735 1 98.88 68 PHE A CA 1
ATOM 483 C C . PHE A 1 68 ? -6.547 -15.102 1.604 1 98.88 68 PHE A C 1
ATOM 485 O O . PHE A 1 68 ? -6.805 -15.594 0.505 1 98.88 68 PHE A O 1
ATOM 492 N N . ASN A 1 69 ? -7.211 -15.375 2.771 1 98.69 69 ASN A N 1
ATOM 493 C CA . ASN A 1 69 ? -8.125 -16.5 2.861 1 98.69 69 ASN A CA 1
ATOM 494 C C . ASN A 1 69 ? -9.32 -16.188 3.764 1 98.69 69 ASN A C 1
ATOM 496 O O . ASN A 1 69 ? -9.5 -16.828 4.801 1 98.69 69 ASN A O 1
ATOM 500 N N . PRO A 1 70 ? -10.18 -15.25 3.264 1 97.81 70 PRO A N 1
ATOM 501 C CA . PRO A 1 70 ? -11.305 -14.852 4.117 1 97.81 70 PRO A CA 1
ATOM 502 C C . PRO A 1 70 ? -12.328 -15.969 4.305 1 97.81 70 PRO A C 1
ATOM 504 O O . PRO A 1 70 ? -13.148 -15.914 5.227 1 97.81 70 PRO A O 1
ATOM 507 N N . LEU A 1 71 ? -12.234 -16.984 3.514 1 96.56 71 LEU A N 1
ATOM 508 C CA . LEU A 1 71 ? -13.25 -18.016 3.557 1 96.56 71 LEU A CA 1
ATOM 509 C C . LEU A 1 71 ? -12.727 -19.266 4.27 1 96.56 71 LEU A C 1
ATOM 511 O O . LEU A 1 71 ? -13.438 -20.266 4.375 1 96.56 71 LEU A O 1
ATOM 515 N N . GLY A 1 72 ? -11.508 -19.234 4.695 1 97.56 72 GLY A N 1
ATOM 516 C CA . GLY A 1 72 ? -10.938 -20.328 5.461 1 97.56 72 GLY A CA 1
ATOM 517 C C . GLY A 1 72 ? -10.812 -21.625 4.668 1 97.56 72 GLY A C 1
ATOM 518 O O . GLY A 1 72 ? -11.062 -22.703 5.195 1 97.56 72 GLY A O 1
ATOM 519 N N . LYS A 1 73 ? -10.508 -21.547 3.395 1 98.25 73 LYS A N 1
ATOM 520 C CA . LYS A 1 73 ? -10.375 -22.703 2.52 1 98.25 73 LYS A CA 1
ATOM 521 C C . LYS A 1 73 ? -8.945 -23.25 2.535 1 98.25 73 LYS A C 1
ATOM 523 O O . LYS A 1 73 ? -8.031 -22.594 3.055 1 98.25 73 LYS A O 1
ATOM 528 N N . LYS A 1 74 ? -8.82 -24.438 1.956 1 98.25 74 LYS A N 1
ATOM 529 C CA . LYS A 1 74 ? -7.48 -24.969 1.699 1 98.25 74 LYS A CA 1
ATOM 530 C C . LYS A 1 74 ? -6.852 -24.297 0.481 1 98.25 74 LYS A C 1
ATOM 532 O O . LYS A 1 74 ? -7.555 -23.734 -0.355 1 98.25 74 LYS A O 1
ATOM 537 N N . HIS A 1 75 ? -5.516 -24.422 0.491 1 98.81 75 HIS A N 1
ATOM 538 C CA . HIS A 1 75 ? -4.785 -23.859 -0.643 1 98.81 75 HIS A CA 1
ATOM 539 C C . HIS A 1 75 ? -5.125 -24.594 -1.933 1 98.81 75 HIS A C 1
ATOM 541 O O . HIS A 1 75 ? -5.316 -25.812 -1.922 1 98.81 75 HIS A O 1
ATOM 547 N N . GLY A 1 76 ? -5.184 -23.859 -3.084 1 98.62 76 GLY A N 1
ATOM 548 C CA . GLY A 1 76 ? -5.441 -24.453 -4.387 1 98.62 76 GLY A CA 1
ATOM 549 C C . GLY A 1 76 ? -4.895 -23.625 -5.535 1 98.62 76 GLY A C 1
ATOM 550 O O . GLY A 1 76 ? -4.121 -22.688 -5.32 1 98.62 76 GLY A O 1
ATOM 551 N N . GLY A 1 77 ? -5.184 -24.047 -6.754 1 97.69 77 GLY A N 1
ATOM 552 C CA . GLY A 1 77 ? -4.781 -23.328 -7.957 1 97.69 77 GLY A CA 1
ATOM 553 C C . GLY A 1 77 ? -5.848 -22.375 -8.469 1 97.69 77 GLY A C 1
ATOM 554 O O . GLY A 1 77 ? -6.977 -22.375 -7.969 1 97.69 77 GLY A O 1
ATOM 555 N N . PRO A 1 78 ? -5.5 -21.547 -9.438 1 96.69 78 PRO A N 1
ATOM 556 C CA . PRO A 1 78 ? -6.383 -20.484 -9.93 1 96.69 78 PRO A CA 1
ATOM 557 C C . PRO A 1 78 ? -7.695 -21.016 -10.484 1 96.69 78 PRO A C 1
ATOM 559 O O . PRO A 1 78 ? -8.695 -20.297 -10.531 1 96.69 78 PRO A O 1
ATOM 562 N N . LYS A 1 79 ? -7.754 -22.25 -10.852 1 95.62 79 LYS A N 1
ATOM 563 C CA . LYS A 1 79 ? -8.953 -22.812 -11.469 1 95.62 79 LYS A CA 1
ATOM 564 C C . LYS A 1 79 ? -9.734 -23.672 -10.477 1 95.62 79 LYS A C 1
ATOM 566 O O . LYS A 1 79 ? -10.789 -24.219 -10.82 1 95.62 79 LYS A O 1
ATOM 571 N N . ASP A 1 80 ? -9.227 -23.781 -9.32 1 97.56 80 ASP A N 1
ATOM 572 C CA . ASP A 1 80 ? -9.859 -24.609 -8.312 1 97.56 80 ASP A CA 1
ATOM 573 C C . ASP A 1 80 ? -10.992 -23.875 -7.605 1 97.56 80 ASP A C 1
ATOM 575 O O . ASP A 1 80 ? -10.898 -22.656 -7.379 1 97.56 80 ASP A O 1
ATOM 579 N N . GLN A 1 81 ? -11.984 -24.578 -7.227 1 95.62 81 GLN A N 1
ATOM 580 C CA . GLN A 1 81 ? -13.031 -24.031 -6.379 1 95.62 81 GLN A CA 1
ATOM 581 C C . GLN A 1 81 ? -12.562 -23.906 -4.93 1 95.62 81 GLN A C 1
ATOM 583 O O . GLN A 1 81 ? -12.898 -22.953 -4.238 1 95.62 81 GLN A O 1
ATOM 588 N N . GLU A 1 82 ? -11.961 -25.031 -4.504 1 97.56 82 GLU A N 1
ATOM 589 C CA . GLU A 1 82 ? -11.32 -25 -3.188 1 97.56 82 GLU A CA 1
ATOM 590 C C . GLU A 1 82 ? -9.961 -24.328 -3.244 1 97.56 82 GLU A C 1
ATOM 592 O O . GLU A 1 82 ? -8.969 -24.938 -3.65 1 97.56 82 GLU A O 1
ATOM 597 N N . ARG A 1 83 ? -9.922 -23.094 -2.803 1 98.56 83 ARG A N 1
ATOM 598 C CA . ARG A 1 83 ? -8.688 -22.312 -2.787 1 98.56 83 ARG A CA 1
ATOM 599 C C . ARG A 1 83 ? -8.836 -21.062 -1.94 1 98.56 83 ARG A C 1
ATOM 601 O O . ARG A 1 83 ? -9.961 -20.609 -1.683 1 98.56 83 ARG A O 1
ATOM 608 N N . HIS A 1 84 ? -7.664 -20.5 -1.434 1 98.75 84 HIS A N 1
ATOM 609 C CA . HIS A 1 84 ? -7.691 -19.141 -0.906 1 98.75 84 HIS A CA 1
ATOM 610 C C . HIS A 1 84 ? -8.125 -18.141 -1.976 1 98.75 84 HIS A C 1
ATOM 612 O O . HIS A 1 84 ? -7.895 -18.375 -3.166 1 98.75 84 HIS A O 1
ATOM 618 N N . VAL A 1 85 ? -8.617 -17.047 -1.58 1 98.44 85 VAL A N 1
ATOM 619 C CA . VAL A 1 85 ? -8.938 -15.961 -2.498 1 98.44 85 VAL A CA 1
ATOM 620 C C . VAL A 1 85 ? -7.66 -15.445 -3.156 1 98.44 85 VAL A C 1
ATOM 622 O O . VAL A 1 85 ? -7.66 -15.109 -4.344 1 98.44 85 VAL A O 1
ATOM 625 N N . GLY A 1 86 ? -6.531 -15.453 -2.439 1 98.81 86 GLY A N 1
ATOM 626 C CA . GLY A 1 86 ? -5.285 -14.859 -2.904 1 98.81 86 GLY A CA 1
ATOM 627 C C . GLY A 1 86 ? -4.434 -15.828 -3.707 1 98.81 86 GLY A C 1
ATOM 628 O O . GLY A 1 86 ? -3.299 -15.508 -4.066 1 98.81 86 GLY A O 1
ATOM 629 N N . ASP A 1 87 ? -4.922 -17 -4.008 1 98.88 87 ASP A N 1
ATOM 630 C CA . ASP A 1 87 ? -4.133 -18.031 -4.695 1 98.88 87 ASP A CA 1
ATOM 631 C C . ASP A 1 87 ? -4.145 -17.797 -6.207 1 98.88 87 ASP A C 1
ATOM 633 O O . ASP A 1 87 ? -4.969 -18.375 -6.918 1 98.88 87 ASP A O 1
ATOM 637 N N . LEU A 1 88 ? -3.113 -17.172 -6.75 1 98.81 88 LEU A N 1
ATOM 638 C CA . LEU A 1 88 ? -3.109 -16.828 -8.164 1 98.81 88 LEU A CA 1
ATOM 639 C C . LEU A 1 88 ? -2.232 -17.781 -8.961 1 98.81 88 LEU A C 1
ATOM 641 O O . LEU A 1 88 ? -2.012 -17.594 -10.156 1 98.81 88 LEU A O 1
ATOM 645 N N . GLY A 1 89 ? -1.687 -18.766 -8.297 1 98.69 89 GLY A N 1
ATOM 646 C CA . GLY A 1 89 ? -0.921 -19.797 -8.977 1 98.69 89 GLY A CA 1
ATOM 647 C C . GLY A 1 89 ? 0.532 -19.422 -9.195 1 98.69 89 GLY A C 1
ATOM 648 O O . GLY A 1 89 ? 1.23 -19.047 -8.25 1 98.69 89 GLY A O 1
ATOM 649 N N . ASN A 1 90 ? 0.99 -19.5 -10.469 1 98.88 90 ASN A N 1
ATOM 650 C CA . ASN A 1 90 ? 2.393 -19.297 -10.812 1 98.88 90 ASN A CA 1
ATOM 651 C C . ASN A 1 90 ? 2.549 -18.234 -11.906 1 98.88 90 ASN A C 1
ATOM 653 O O . ASN A 1 90 ? 1.655 -18.062 -12.734 1 98.88 90 ASN A O 1
ATOM 657 N N . VAL A 1 91 ? 3.633 -17.578 -11.867 1 98.88 91 VAL A N 1
ATOM 658 C CA . VAL A 1 91 ? 4.164 -16.828 -13 1 98.88 91 VAL A CA 1
ATOM 659 C C . VAL A 1 91 ? 5.426 -17.516 -13.531 1 98.88 91 VAL A C 1
ATOM 661 O O . VAL A 1 91 ? 6.125 -18.203 -12.781 1 98.88 91 VAL A O 1
ATOM 664 N N . SER A 1 92 ? 5.703 -17.328 -14.797 1 98.88 92 SER A N 1
ATOM 665 C CA . SER A 1 92 ? 6.816 -18.031 -15.414 1 98.88 92 SER A CA 1
ATOM 666 C C . SER A 1 92 ? 7.887 -17.062 -15.906 1 98.88 92 SER A C 1
ATOM 668 O O . SER A 1 92 ? 7.602 -16.172 -16.703 1 98.88 92 SER A O 1
ATOM 670 N N . ALA A 1 93 ? 9.055 -17.25 -15.398 1 98.88 93 ALA A N 1
ATOM 671 C CA . ALA A 1 93 ? 10.188 -16.469 -15.875 1 98.88 93 ALA A CA 1
ATOM 672 C C . ALA A 1 93 ? 10.953 -17.203 -16.969 1 98.88 93 ALA A C 1
ATOM 674 O O . ALA A 1 93 ? 11.164 -18.406 -16.891 1 98.88 93 ALA A O 1
ATOM 675 N N . GLY A 1 94 ? 11.273 -16.453 -18 1 98.62 94 GLY A N 1
ATOM 676 C CA . GLY A 1 94 ? 12.125 -17.016 -19.031 1 98.62 94 GLY A CA 1
ATOM 677 C C . GLY A 1 94 ? 13.594 -17.031 -18.672 1 98.62 94 GLY A C 1
ATOM 678 O O . GLY A 1 94 ? 13.953 -16.734 -17.531 1 98.62 94 GLY A O 1
ATOM 679 N N . LYS A 1 95 ? 14.398 -17.391 -19.656 1 98.56 95 LYS A N 1
ATOM 680 C CA . LYS A 1 95 ? 15.844 -17.453 -19.469 1 98.56 95 LYS A CA 1
ATOM 681 C C . LYS A 1 95 ? 16.406 -16.062 -19.125 1 98.56 95 LYS A C 1
ATOM 683 O O . LYS A 1 95 ? 17.438 -15.961 -18.453 1 98.56 95 LYS A O 1
ATOM 688 N N . ASP A 1 96 ? 15.773 -15.086 -19.547 1 98.56 96 ASP A N 1
ATOM 689 C CA . ASP A 1 96 ? 16.219 -13.719 -19.281 1 98.56 96 ASP 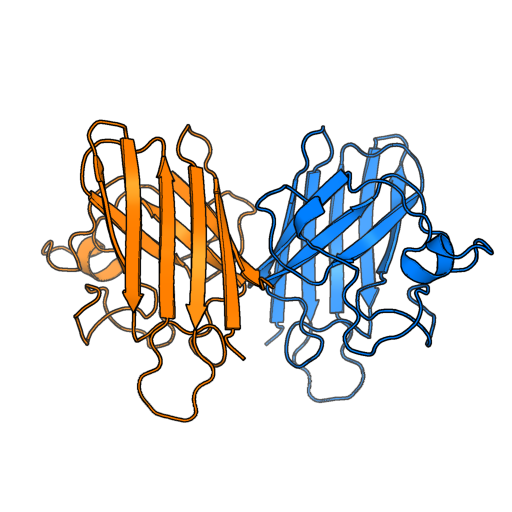A CA 1
ATOM 690 C C . ASP A 1 96 ? 15.852 -13.305 -17.859 1 98.56 96 ASP A C 1
ATOM 692 O O . ASP A 1 96 ? 16.172 -12.188 -17.438 1 98.56 96 ASP A O 1
ATOM 696 N N . GLY A 1 97 ? 15.117 -14.141 -17.125 1 98.69 97 GLY A N 1
ATOM 697 C CA . GLY A 1 97 ? 14.758 -13.875 -15.742 1 98.69 97 GLY A CA 1
ATOM 698 C C . GLY A 1 97 ? 13.523 -12.992 -15.609 1 98.69 97 GLY A C 1
ATOM 699 O O . GLY A 1 97 ? 13.273 -12.43 -14.539 1 98.69 97 GLY A O 1
ATOM 700 N N . VAL A 1 98 ? 12.82 -12.852 -16.734 1 98.88 98 VAL A N 1
ATOM 701 C CA . VAL A 1 98 ? 11.664 -11.961 -16.719 1 98.88 98 VAL A CA 1
ATOM 702 C C . VAL A 1 98 ? 10.383 -12.781 -16.828 1 98.88 98 VAL A C 1
ATOM 704 O O . VAL A 1 98 ? 10.266 -13.664 -17.672 1 98.88 98 VAL A O 1
ATOM 707 N N . ALA A 1 99 ? 9.469 -12.562 -15.938 1 98.94 99 ALA A N 1
ATOM 708 C CA . ALA A 1 99 ? 8.109 -13.094 -16.031 1 98.94 99 ALA A CA 1
ATOM 709 C C . ALA A 1 99 ? 7.145 -12.016 -16.531 1 98.94 99 ALA A C 1
ATOM 711 O O . ALA A 1 99 ? 7.008 -10.961 -15.898 1 98.94 99 ALA A O 1
ATOM 712 N N . HIS A 1 100 ? 6.484 -12.258 -17.594 1 98.81 100 HIS A N 1
ATOM 713 C CA . HIS A 1 100 ? 5.367 -11.438 -18.047 1 98.81 100 HIS A CA 1
ATOM 714 C C . HIS A 1 100 ? 4.043 -11.945 -17.484 1 98.81 100 HIS A C 1
ATOM 716 O O . HIS A 1 100 ? 3.646 -13.078 -17.75 1 98.81 100 HIS A O 1
ATOM 722 N N . VAL A 1 101 ? 3.439 -11.117 -16.766 1 98.88 101 VAL A N 1
ATOM 723 C CA . VAL A 1 101 ? 2.24 -11.508 -16.031 1 98.88 101 VAL A CA 1
ATOM 724 C C . VAL A 1 101 ? 0.997 -11.133 -16.844 1 98.88 101 VAL A C 1
ATOM 726 O O . VAL A 1 101 ? 0.86 -10 -17.297 1 98.88 101 VAL A O 1
ATOM 729 N N . SER A 1 102 ? 0.145 -12.062 -17.016 1 98.62 102 SER A N 1
ATOM 730 C CA . SER A 1 102 ? -1.178 -11.898 -17.609 1 98.62 102 SER A CA 1
ATOM 731 C C . SER A 1 102 ? -2.172 -12.906 -17.047 1 98.62 102 SER A C 1
ATOM 733 O O . SER A 1 102 ? -2.254 -14.039 -17.5 1 98.62 102 SER A O 1
ATOM 735 N N . ILE A 1 103 ? -2.902 -12.477 -16.094 1 97.62 103 ILE A N 1
ATOM 736 C CA . ILE A 1 103 ? -3.822 -13.312 -15.328 1 97.62 103 ILE A CA 1
ATOM 737 C C . ILE A 1 103 ? -5.203 -12.664 -15.289 1 97.62 103 ILE A C 1
ATOM 739 O O . ILE A 1 103 ? -5.312 -11.438 -15.211 1 97.62 103 ILE A O 1
ATOM 743 N N . GLU A 1 104 ? -6.199 -13.461 -15.43 1 96.56 104 GLU A N 1
ATOM 744 C CA . GLU A 1 104 ? -7.566 -13.086 -15.102 1 96.56 104 GLU A CA 1
ATOM 745 C C . GLU A 1 104 ? -8.109 -13.938 -13.953 1 96.56 104 GLU A C 1
ATOM 747 O O . GLU A 1 104 ? -8.094 -15.164 -14.023 1 96.56 104 GLU A O 1
ATOM 752 N N . ASP A 1 105 ? -8.531 -13.312 -12.961 1 97.12 105 ASP A N 1
ATOM 753 C CA . ASP A 1 105 ? -8.992 -14.062 -11.797 1 97.12 105 ASP A CA 1
ATOM 754 C C . ASP A 1 105 ? -10.391 -13.625 -11.383 1 97.12 105 ASP A C 1
ATOM 756 O O . ASP A 1 105 ? -10.695 -12.43 -11.359 1 97.12 105 ASP A O 1
ATOM 760 N N . ALA A 1 106 ? -11.211 -14.57 -10.953 1 94.19 106 ALA A N 1
ATOM 761 C CA . ALA A 1 106 ? -12.617 -14.289 -10.664 1 94.19 106 ALA A CA 1
ATOM 762 C C . ALA A 1 106 ? -12.852 -14.148 -9.164 1 94.19 106 ALA A C 1
ATOM 764 O O . ALA A 1 106 ? -13.938 -13.75 -8.734 1 94.19 106 ALA A O 1
ATOM 765 N N . MET A 1 107 ? -11.852 -14.453 -8.344 1 96.12 107 MET A N 1
ATOM 766 C CA . MET A 1 107 ? -12.094 -14.453 -6.906 1 96.12 107 MET A CA 1
ATOM 767 C C . MET A 1 107 ? -11.672 -13.125 -6.285 1 96.12 107 MET A C 1
ATOM 769 O O . MET A 1 107 ? -12.375 -12.578 -5.434 1 96.12 107 MET A O 1
ATOM 773 N N . ILE A 1 108 ? -10.484 -12.664 -6.684 1 97.5 108 ILE A N 1
ATOM 774 C CA . ILE A 1 108 ? -10.062 -11.391 -6.113 1 97.5 108 ILE A CA 1
ATOM 775 C C . ILE A 1 108 ? -10.945 -10.266 -6.648 1 97.5 108 ILE A C 1
ATOM 777 O O . ILE A 1 108 ? -11.602 -10.422 -7.68 1 97.5 108 ILE A O 1
ATOM 781 N N . ALA A 1 109 ? -10.93 -9.18 -5.875 1 96.75 109 ALA A N 1
ATOM 782 C CA . ALA A 1 109 ? -11.68 -7.977 -6.23 1 96.75 109 ALA A CA 1
ATOM 783 C C . ALA A 1 109 ? -10.938 -6.715 -5.801 1 96.75 109 ALA A C 1
ATOM 785 O O . ALA A 1 109 ? -9.969 -6.789 -5.043 1 96.75 109 ALA A O 1
ATOM 786 N N . LEU A 1 110 ? -11.398 -5.605 -6.344 1 97 110 LEU A N 1
ATOM 787 C CA . LEU A 1 110 ? -10.797 -4.336 -5.953 1 97 110 LEU A CA 1
ATOM 788 C C . LEU A 1 110 ? -11.719 -3.553 -5.031 1 97 110 LEU A C 1
ATOM 790 O O . LEU A 1 110 ? -11.43 -2.41 -4.676 1 97 110 LEU A O 1
ATOM 794 N N . SER A 1 111 ? -12.812 -4.148 -4.656 1 93.44 111 SER A N 1
ATOM 795 C CA . SER A 1 111 ? -13.742 -3.637 -3.652 1 93.44 111 SER A CA 1
ATOM 796 C C . SER A 1 111 ? -14.516 -4.77 -2.986 1 93.44 111 SER A C 1
ATOM 798 O O . SER A 1 111 ? -14.469 -5.914 -3.445 1 93.44 111 SER A O 1
ATOM 800 N N . GLY A 1 112 ? -15.109 -4.379 -1.821 1 92 112 GLY A N 1
ATOM 801 C CA . GLY A 1 112 ? -15.945 -5.379 -1.169 1 92 112 GLY A CA 1
ATOM 802 C C . GLY A 1 112 ? -15.148 -6.359 -0.328 1 92 112 GLY A C 1
ATOM 803 O O . GLY A 1 112 ? -13.984 -6.105 -0.002 1 92 112 GLY A O 1
ATOM 804 N N . PRO A 1 113 ? -15.719 -7.48 0.03 1 93.75 113 PRO A N 1
ATOM 805 C CA . PRO A 1 113 ? -15.133 -8.398 1.001 1 93.75 113 PRO A CA 1
ATOM 806 C C . PRO A 1 113 ? -13.859 -9.07 0.481 1 93.75 113 PRO A C 1
ATOM 808 O O . PRO A 1 113 ? -13 -9.461 1.271 1 93.75 113 PRO A O 1
ATOM 811 N N . ASN A 1 114 ? -13.75 -9.219 -0.81 1 96.75 114 ASN A N 1
ATOM 812 C CA . ASN A 1 114 ? -12.57 -9.852 -1.383 1 96.75 114 ASN A CA 1
ATOM 813 C C . ASN A 1 114 ? -11.609 -8.82 -1.962 1 96.75 114 ASN A C 1
ATOM 815 O O . ASN A 1 114 ? -10.797 -9.141 -2.83 1 96.75 114 ASN A O 1
ATOM 819 N N . SER A 1 115 ? -11.789 -7.613 -1.484 1 97.12 115 SER A N 1
ATOM 820 C CA . SER A 1 115 ? -10.898 -6.566 -1.972 1 97.12 115 SER A CA 1
ATOM 821 C C . SER A 1 115 ? -9.445 -6.867 -1.604 1 97.12 115 SER A C 1
ATOM 823 O O . SER A 1 115 ? -9.156 -7.242 -0.467 1 97.12 115 SER A O 1
ATOM 825 N N . ILE A 1 116 ? -8.555 -6.613 -2.58 1 98.69 116 ILE A N 1
ATOM 826 C CA . ILE A 1 116 ? -7.145 -6.871 -2.318 1 98.69 116 ILE A CA 1
ATOM 827 C C . ILE A 1 116 ? -6.41 -5.551 -2.109 1 98.69 116 ILE A C 1
ATOM 829 O O . ILE A 1 116 ? -5.203 -5.543 -1.846 1 98.69 116 ILE A O 1
ATOM 833 N N . ILE A 1 117 ? -7.113 -4.434 -2.18 1 98.69 117 ILE A N 1
ATOM 834 C CA . ILE A 1 117 ? -6.504 -3.137 -1.909 1 98.69 117 ILE A CA 1
ATOM 835 C C . ILE A 1 117 ? -5.941 -3.117 -0.489 1 98.69 117 ILE A C 1
ATOM 837 O O . ILE A 1 117 ? -6.613 -3.537 0.456 1 98.69 117 ILE A O 1
ATOM 841 N N . GLY A 1 118 ? -4.711 -2.604 -0.384 1 98.88 118 GLY A N 1
ATOM 842 C CA . GLY A 1 118 ? -4.074 -2.508 0.92 1 98.88 118 GLY A CA 1
ATOM 843 C C . GLY A 1 118 ? -3.436 -3.809 1.369 1 98.88 118 GLY A C 1
ATOM 844 O O . GLY A 1 118 ? -2.82 -3.867 2.436 1 98.88 118 GLY A O 1
ATOM 845 N N . ARG A 1 119 ? -3.545 -4.836 0.606 1 98.88 119 ARG A N 1
ATOM 846 C CA . ARG A 1 119 ? -2.891 -6.113 0.873 1 98.88 119 ARG A CA 1
ATOM 847 C C . ARG A 1 119 ? -1.606 -6.25 0.063 1 98.88 119 ARG A C 1
ATOM 849 O O . ARG A 1 119 ? -1.243 -5.344 -0.692 1 98.88 119 ARG A O 1
ATOM 856 N N . THR A 1 120 ? -0.905 -7.359 0.26 1 98.94 120 THR A N 1
ATOM 857 C CA . THR A 1 120 ? 0.425 -7.48 -0.325 1 98.94 120 THR A CA 1
ATOM 858 C C . THR A 1 120 ? 0.444 -8.547 -1.415 1 98.94 120 THR A C 1
ATOM 860 O O . THR A 1 120 ? -0.044 -9.664 -1.208 1 98.94 120 THR A O 1
ATOM 863 N N . MET A 1 121 ? 0.92 -8.188 -2.598 1 98.94 121 MET A N 1
ATOM 864 C CA . MET A 1 121 ? 1.315 -9.172 -3.602 1 98.94 121 MET A CA 1
ATOM 865 C C . MET A 1 121 ? 2.701 -9.734 -3.297 1 98.94 121 MET A C 1
ATOM 867 O O . MET A 1 121 ? 3.617 -8.984 -2.957 1 98.94 121 MET A O 1
ATOM 871 N N . VAL A 1 122 ? 2.85 -11.07 -3.395 1 98.94 122 VAL A N 1
ATOM 872 C CA . VAL A 1 122 ? 4.129 -11.711 -3.121 1 98.94 122 VAL A CA 1
ATOM 873 C C . VAL A 1 122 ? 4.488 -12.664 -4.262 1 98.94 122 VAL A C 1
ATOM 875 O O . VAL A 1 122 ? 3.645 -13.438 -4.719 1 98.94 122 VAL A O 1
ATOM 878 N N . VAL A 1 123 ? 5.734 -12.578 -4.781 1 98.94 123 VAL A N 1
ATOM 879 C CA . VAL A 1 123 ? 6.293 -13.602 -5.66 1 98.94 123 VAL A CA 1
ATOM 880 C C . VAL A 1 123 ? 7.293 -14.461 -4.891 1 98.94 123 VAL A C 1
ATOM 882 O O . VAL A 1 123 ? 8.133 -13.93 -4.152 1 98.94 123 VAL A O 1
ATOM 885 N N . HIS A 1 124 ? 7.164 -15.758 -5.066 1 98.88 124 HIS A N 1
ATOM 886 C CA . HIS A 1 124 ? 7.93 -16.703 -4.266 1 98.88 124 HIS A CA 1
ATOM 887 C C . HIS A 1 124 ? 9.086 -17.297 -5.07 1 98.88 124 HIS A C 1
ATOM 889 O O . HIS A 1 124 ? 9.164 -17.094 -6.281 1 98.88 124 HIS A O 1
ATOM 895 N N . GLU A 1 125 ? 9.867 -17.969 -4.363 1 98.44 125 GLU A N 1
ATOM 896 C CA . GLU A 1 125 ? 11.109 -18.516 -4.895 1 98.44 125 GLU A CA 1
ATOM 897 C C . GLU A 1 125 ? 10.836 -19.719 -5.793 1 98.44 125 GLU A C 1
ATOM 899 O O . GLU A 1 125 ? 11.43 -19.844 -6.867 1 98.44 125 GLU A O 1
ATOM 904 N N . LYS A 1 126 ? 9.969 -20.609 -5.375 1 98.56 126 LYS A N 1
ATOM 905 C CA . LYS A 1 126 ? 9.727 -21.875 -6.066 1 98.56 126 LYS A CA 1
ATOM 906 C C . LYS A 1 126 ? 8.328 -21.891 -6.688 1 98.56 126 LYS A C 1
ATOM 908 O O . LYS A 1 126 ? 7.5 -21.031 -6.398 1 98.56 126 LYS A O 1
ATOM 913 N N . ARG A 1 127 ? 8.188 -22.891 -7.48 1 98.81 127 ARG A N 1
ATOM 914 C CA . ARG A 1 127 ? 6.875 -23.188 -8.047 1 98.81 127 ARG A CA 1
ATOM 915 C C . ARG A 1 127 ? 5.867 -23.516 -6.953 1 98.81 127 ARG A C 1
ATOM 917 O O . ARG A 1 127 ? 6.188 -24.25 -6.008 1 98.81 127 ARG A O 1
ATOM 924 N N . ASP A 1 128 ? 4.695 -22.922 -7.066 1 98.88 128 ASP A N 1
ATOM 925 C CA . ASP A 1 128 ? 3.533 -23.359 -6.293 1 98.88 128 ASP A CA 1
ATOM 926 C C . ASP A 1 128 ? 3.016 -24.703 -6.785 1 98.88 128 ASP A C 1
ATOM 928 O O . ASP A 1 128 ? 2.711 -24.859 -7.969 1 98.88 128 ASP A O 1
ATOM 932 N N . ASP A 1 129 ? 2.838 -25.641 -5.934 1 98.88 129 ASP A N 1
ATOM 933 C CA . ASP A 1 129 ? 2.377 -26.969 -6.355 1 98.88 129 ASP A CA 1
ATOM 934 C C . ASP A 1 129 ? 0.853 -27.047 -6.336 1 98.88 129 ASP A C 1
ATOM 936 O O . ASP A 1 129 ? 0.281 -28.125 -6.543 1 98.88 129 ASP A O 1
ATOM 940 N N . LEU A 1 130 ? 0.143 -25.984 -6.008 1 98.62 130 LEU A N 1
ATOM 941 C CA . LEU A 1 130 ? -1.299 -25.781 -6.113 1 98.62 130 LEU A CA 1
ATOM 942 C C . LEU A 1 130 ? -2.043 -26.703 -5.141 1 98.62 130 LEU A C 1
ATOM 944 O O . LEU A 1 130 ? -3.158 -27.141 -5.43 1 98.62 130 LEU A O 1
ATOM 948 N N . GLY A 1 131 ? -1.35 -26.984 -4.082 1 98.31 131 GLY A N 1
ATOM 949 C CA . GLY A 1 131 ? -1.98 -27.828 -3.08 1 98.31 131 GLY A CA 1
ATOM 950 C C . GLY A 1 131 ? -1.934 -29.312 -3.426 1 98.31 131 GLY A C 1
ATOM 951 O O . GLY A 1 131 ? -2.615 -30.125 -2.797 1 98.31 131 GLY A O 1
ATOM 952 N N . ARG A 1 132 ? -1.128 -29.688 -4.32 1 97.94 132 ARG A N 1
ATOM 953 C CA . ARG A 1 132 ? -1.105 -31.062 -4.828 1 97.94 132 ARG A CA 1
ATOM 954 C C . ARG A 1 132 ? 0.213 -31.75 -4.492 1 97.94 132 ARG A C 1
ATOM 956 O O . ARG A 1 132 ? 0.572 -32.75 -5.109 1 97.94 132 ARG A O 1
ATOM 963 N N . GLY A 1 133 ? 0.932 -31.25 -3.635 1 96.75 133 GLY A N 1
ATOM 964 C CA . GLY A 1 133 ? 2.24 -31.781 -3.287 1 96.75 133 GLY A CA 1
ATOM 965 C C . GLY A 1 133 ? 2.174 -32.969 -2.334 1 96.75 133 GLY A C 1
ATOM 966 O O . GLY A 1 133 ? 3.152 -33.688 -2.178 1 96.75 133 GLY A O 1
ATOM 967 N N . GLY A 1 134 ? 1.013 -33.156 -1.592 1 96.06 134 GLY A N 1
ATOM 968 C CA . GLY A 1 134 ? 0.834 -34.375 -0.79 1 96.06 134 GLY A CA 1
ATOM 969 C C . GLY A 1 134 ? 1.297 -34.188 0.646 1 96.06 134 GLY A C 1
ATOM 970 O O . GLY A 1 134 ? 1.441 -35.188 1.376 1 96.06 134 GLY A O 1
ATOM 971 N N . ASP A 1 135 ? 1.666 -33.062 1.021 1 96.88 135 ASP A N 1
ATOM 972 C CA . ASP A 1 135 ? 2.061 -32.812 2.404 1 96.88 135 ASP A CA 1
ATOM 973 C C . ASP A 1 135 ? 1.326 -31.609 2.979 1 96.88 135 ASP A C 1
ATOM 975 O O . ASP A 1 135 ? 0.572 -30.938 2.27 1 96.88 135 ASP A O 1
ATOM 979 N N . ASP A 1 136 ? 1.458 -31.359 4.277 1 96.62 136 ASP A N 1
ATOM 980 C CA . ASP A 1 136 ? 0.739 -30.312 4.992 1 96.62 136 ASP A CA 1
ATOM 981 C C . ASP A 1 136 ? 1.071 -28.922 4.43 1 96.62 136 ASP A C 1
ATOM 983 O O . ASP A 1 136 ? 0.178 -28.109 4.223 1 96.62 136 ASP A O 1
ATOM 987 N N . GLU A 1 137 ? 2.318 -28.641 4.203 1 96.69 137 GLU A N 1
ATOM 988 C CA . GLU A 1 137 ? 2.729 -27.328 3.688 1 96.69 137 GLU A CA 1
ATOM 989 C C . GLU A 1 137 ? 2.111 -27.062 2.32 1 96.69 137 GLU A C 1
ATOM 991 O O . GLU A 1 137 ? 1.785 -25.922 1.996 1 96.69 137 GLU A O 1
ATOM 996 N N . SER A 1 138 ? 1.961 -28.078 1.503 1 98.38 138 SER A N 1
ATOM 997 C CA . SER A 1 138 ? 1.298 -27.969 0.207 1 98.38 138 SER A CA 1
ATOM 998 C C . SER A 1 138 ? -0.124 -27.438 0.356 1 98.38 138 SER A C 1
ATOM 1000 O O . SER A 1 138 ? -0.533 -26.531 -0.373 1 98.38 138 SER A O 1
ATOM 1002 N N . SER A 1 139 ? -0.871 -27.922 1.344 1 97.38 139 SER A N 1
ATOM 1003 C CA . SER A 1 139 ? -2.273 -27.578 1.53 1 97.38 139 SER A CA 1
ATOM 1004 C C . SER A 1 139 ? -2.416 -26.188 2.158 1 97.38 139 SER A C 1
ATOM 1006 O O . SER A 1 139 ? -3.502 -25.609 2.15 1 97.38 139 SER A O 1
ATOM 1008 N N . LYS A 1 140 ? -1.36 -25.734 2.658 1 97.44 140 LYS A N 1
ATOM 1009 C CA . LYS A 1 140 ? -1.407 -24.438 3.32 1 97.44 140 LYS A CA 1
ATOM 1010 C C . LYS A 1 140 ? -0.887 -23.328 2.404 1 97.44 140 LYS A C 1
ATOM 1012 O O . LYS A 1 140 ? -1.459 -22.25 2.35 1 97.44 140 LYS A O 1
ATOM 1017 N N . THR A 1 141 ? 0.25 -23.688 1.661 1 97.38 141 THR A N 1
ATOM 1018 C CA . THR A 1 141 ? 0.929 -22.578 0.984 1 97.38 141 THR A CA 1
ATOM 1019 C C . THR A 1 141 ? 1.308 -22.984 -0.441 1 97.38 141 THR A C 1
ATOM 1021 O O . THR A 1 141 ? 1.852 -22.156 -1.19 1 97.38 141 THR A O 1
ATOM 1024 N N . GLY A 1 142 ? 1.162 -24.266 -0.81 1 98.62 142 GLY A N 1
ATOM 1025 C CA . GLY A 1 142 ? 1.531 -24.734 -2.137 1 98.62 142 GLY A CA 1
ATOM 1026 C C . GLY A 1 142 ? 3.02 -24.984 -2.287 1 98.62 142 GLY A C 1
ATOM 1027 O O . GLY A 1 142 ? 3.518 -25.141 -3.404 1 98.62 142 GLY A O 1
ATOM 1028 N N . ASN A 1 143 ? 3.807 -24.984 -1.179 1 98.56 143 ASN A N 1
ATOM 1029 C CA . ASN A 1 143 ? 5.234 -25.281 -1.174 1 98.56 143 ASN A CA 1
ATOM 1030 C C . ASN A 1 143 ? 6.008 -24.312 -2.07 1 98.56 143 ASN A C 1
ATOM 1032 O O . ASN A 1 143 ? 6.93 -24.719 -2.779 1 98.56 143 ASN A O 1
ATOM 1036 N N . ALA A 1 144 ? 5.66 -23.062 -2.043 1 98.06 144 ALA A N 1
ATOM 1037 C CA . ALA A 1 144 ? 6.23 -22.141 -3.018 1 98.06 144 ALA A CA 1
ATOM 1038 C C . ALA A 1 144 ? 7.543 -21.547 -2.508 1 98.06 144 ALA A C 1
ATOM 1040 O O . ALA A 1 144 ? 8.18 -20.75 -3.201 1 98.06 144 ALA A O 1
ATOM 1041 N N . GLY A 1 145 ? 8 -21.828 -1.257 1 97.81 145 GLY A N 1
ATOM 1042 C CA . GLY A 1 145 ? 9.297 -21.422 -0.751 1 97.81 145 GLY A CA 1
ATOM 1043 C C . GLY A 1 145 ? 9.328 -19.969 -0.294 1 97.81 145 GLY A C 1
ATOM 1044 O O . GLY A 1 145 ? 8.289 -19.406 0.059 1 97.81 145 GLY A O 1
ATOM 1045 N N . SER A 1 146 ? 10.477 -19.375 -0.243 1 97.75 146 SER A N 1
ATOM 1046 C CA . SER A 1 146 ? 10.703 -18.062 0.348 1 97.75 146 SER A CA 1
ATOM 1047 C C . SER A 1 146 ? 10.008 -16.969 -0.458 1 97.75 146 SER A C 1
ATOM 1049 O O . SER A 1 146 ? 9.727 -17.141 -1.646 1 97.75 146 SER A O 1
ATOM 1051 N N . ARG A 1 147 ? 9.75 -15.898 0.238 1 98.69 147 ARG A N 1
ATOM 1052 C CA . ARG A 1 147 ? 9.18 -14.695 -0.368 1 98.69 147 ARG A CA 1
ATOM 1053 C C . ARG A 1 147 ? 10.273 -13.82 -0.967 1 98.69 147 ARG A C 1
ATOM 1055 O O . ARG A 1 147 ? 11.047 -13.195 -0.236 1 98.69 147 ARG A O 1
ATOM 1062 N N . LEU A 1 148 ? 10.312 -13.68 -2.311 1 98.69 148 LEU A N 1
ATOM 1063 C CA . LEU A 1 148 ? 11.438 -13.023 -2.971 1 98.69 148 LEU A CA 1
ATOM 1064 C C . LEU A 1 148 ? 11.227 -11.508 -3.016 1 98.69 148 LEU A C 1
ATOM 1066 O O . LEU A 1 148 ? 12.172 -10.742 -2.834 1 98.69 148 LEU A O 1
ATOM 1070 N N . ALA A 1 149 ? 10.07 -11.109 -3.377 1 98.88 149 ALA A N 1
ATOM 1071 C CA . ALA A 1 149 ? 9.688 -9.703 -3.48 1 98.88 149 ALA A CA 1
ATOM 1072 C C . ALA A 1 149 ? 8.203 -9.508 -3.186 1 98.88 149 ALA A C 1
ATOM 1074 O O . ALA A 1 149 ? 7.402 -10.43 -3.379 1 98.88 149 ALA A O 1
ATOM 1075 N N . CYS A 1 150 ? 7.902 -8.398 -2.713 1 98.88 150 CYS A N 1
ATOM 1076 C CA . CYS A 1 150 ? 6.512 -8.094 -2.395 1 98.88 150 CYS A CA 1
ATOM 1077 C C . CYS A 1 150 ? 6.258 -6.59 -2.455 1 98.88 150 CYS A C 1
ATOM 1079 O O . CYS A 1 150 ? 7.195 -5.801 -2.568 1 98.88 150 CYS A O 1
ATOM 1081 N N . GLY A 1 151 ? 5.051 -6.188 -2.475 1 98.81 151 GLY A N 1
ATOM 1082 C CA . GLY A 1 151 ? 4.578 -4.812 -2.436 1 98.81 151 GLY A CA 1
ATOM 1083 C C . GLY A 1 151 ? 3.113 -4.699 -2.059 1 98.81 151 GLY A C 1
ATOM 1084 O O . GLY A 1 151 ? 2.334 -5.625 -2.279 1 98.81 151 GLY A O 1
ATOM 1085 N N . VAL A 1 152 ? 2.76 -3.574 -1.494 1 98.94 152 VAL A N 1
ATOM 1086 C CA . VAL A 1 152 ? 1.37 -3.316 -1.13 1 98.94 152 VAL A CA 1
ATOM 1087 C C . VAL A 1 152 ? 0.587 -2.867 -2.361 1 98.94 152 VAL A C 1
ATOM 1089 O O . VAL A 1 152 ? 1.076 -2.059 -3.154 1 98.94 152 VAL A O 1
ATOM 1092 N N . ILE A 1 153 ? -0.587 -3.422 -2.523 1 98.94 153 ILE A N 1
ATOM 1093 C CA . ILE A 1 153 ? -1.463 -3.08 -3.639 1 98.94 153 ILE A CA 1
ATOM 1094 C C . ILE A 1 153 ? -2.172 -1.759 -3.352 1 98.94 153 ILE A C 1
ATOM 1096 O O . ILE A 1 153 ? -2.941 -1.655 -2.393 1 98.94 153 ILE A O 1
ATOM 1100 N N . GLY A 1 154 ? -1.884 -0.786 -4.156 1 98.94 154 GLY A N 1
ATOM 1101 C CA . GLY A 1 154 ? -2.428 0.546 -3.949 1 98.94 154 GLY A CA 1
ATOM 1102 C C . GLY A 1 154 ? -3.412 0.962 -5.027 1 98.94 154 GLY A C 1
ATOM 1103 O O . GLY A 1 154 ? -3.375 0.441 -6.145 1 98.94 154 GLY A O 1
ATOM 1104 N N . ILE A 1 155 ? -4.227 1.902 -4.68 1 98.69 155 ILE A N 1
ATOM 1105 C CA . ILE A 1 155 ? -5.188 2.477 -5.613 1 98.69 155 ILE A CA 1
ATOM 1106 C C . ILE A 1 155 ? -4.449 3.211 -6.73 1 98.69 155 ILE A C 1
ATOM 1108 O O . ILE A 1 155 ? -3.477 3.924 -6.473 1 98.69 155 ILE A O 1
ATOM 1112 N N . ALA A 1 156 ? -4.875 2.982 -7.914 1 98.19 156 ALA A N 1
ATOM 1113 C CA . ALA A 1 156 ? -4.305 3.688 -9.062 1 98.19 156 ALA A CA 1
ATOM 1114 C C . ALA A 1 156 ? -5.359 4.531 -9.766 1 98.19 156 ALA A C 1
ATOM 1116 O O . ALA A 1 156 ? -6.559 4.371 -9.523 1 98.19 156 ALA A O 1
ATOM 1117 N N . GLN A 1 157 ? -4.918 5.473 -10.648 1 93.44 157 GLN A N 1
ATOM 1118 C CA . GLN A 1 157 ? -5.805 6.336 -11.422 1 93.44 157 GLN A CA 1
ATOM 1119 C C . GLN A 1 157 ? -6.547 5.543 -12.492 1 93.44 157 GLN A C 1
ATOM 1121 O O . GLN A 1 157 ? -5.961 4.684 -13.148 1 93.44 157 GLN A O 1
ATOM 1126 N N . MET B 1 1 ? -13.828 -4.57 16.703 1 66.94 1 MET B N 1
ATOM 1127 C CA . MET B 1 1 ? -12.367 -4.613 16.766 1 66.94 1 MET B CA 1
ATOM 1128 C C . MET B 1 1 ? -11.758 -3.416 16.047 1 66.94 1 MET B C 1
ATOM 1130 O O . MET B 1 1 ? -12.359 -2.865 15.125 1 66.94 1 MET B O 1
ATOM 1134 N N . ALA B 1 2 ? -10.656 -2.924 16.562 1 82.81 2 ALA B N 1
ATOM 1135 C CA . ALA B 1 2 ? -10.023 -1.749 15.969 1 82.81 2 ALA B CA 1
ATOM 1136 C C . ALA B 1 2 ? -9.398 -2.086 14.617 1 82.81 2 ALA B C 1
ATOM 1138 O O . ALA B 1 2 ? -8.805 -3.152 14.453 1 82.81 2 ALA B O 1
ATOM 1139 N N . ALA B 1 3 ? -9.758 -1.268 13.617 1 94.38 3 ALA B N 1
ATOM 1140 C CA . ALA B 1 3 ? -9.062 -1.377 12.344 1 94.38 3 ALA B CA 1
ATOM 1141 C C . ALA B 1 3 ? -7.645 -0.822 12.438 1 94.38 3 ALA B C 1
ATOM 1143 O O . ALA B 1 3 ? -7.418 0.21 13.078 1 94.38 3 ALA B O 1
ATOM 1144 N N . LYS B 1 4 ? -6.672 -1.567 11.883 1 97.94 4 LYS B N 1
ATOM 1145 C CA . LYS B 1 4 ? -5.273 -1.15 11.922 1 97.94 4 LYS B CA 1
ATOM 1146 C C . LYS B 1 4 ? -4.676 -1.11 10.516 1 97.94 4 LYS B C 1
ATOM 1148 O O . LYS B 1 4 ? -5.055 -1.905 9.656 1 97.94 4 LYS B O 1
ATOM 1153 N N . ALA B 1 5 ? -3.768 -0.211 10.344 1 98.75 5 ALA B N 1
ATOM 1154 C CA . ALA B 1 5 ? -3.004 -0.065 9.109 1 98.75 5 ALA B CA 1
ATOM 1155 C C . ALA B 1 5 ? -1.56 0.331 9.398 1 98.75 5 ALA B C 1
ATOM 1157 O O . ALA B 1 5 ? -1.223 0.688 10.531 1 98.75 5 ALA B O 1
ATOM 1158 N N . VAL B 1 6 ? -0.753 0.152 8.398 1 98.94 6 VAL B N 1
ATOM 1159 C CA . VAL B 1 6 ? 0.658 0.494 8.547 1 98.94 6 VAL B CA 1
ATOM 1160 C C . VAL B 1 6 ? 1.223 0.946 7.203 1 98.94 6 VAL B C 1
ATOM 1162 O O . VAL B 1 6 ? 0.721 0.551 6.148 1 98.94 6 VAL B O 1
ATOM 1165 N N . CYS B 1 7 ? 2.219 1.753 7.246 1 98.75 7 CYS B N 1
ATOM 1166 C CA . CYS B 1 7 ? 2.922 2.275 6.082 1 98.75 7 CYS B CA 1
ATOM 1167 C C . CYS B 1 7 ? 4.426 2.332 6.332 1 98.75 7 CYS B C 1
ATOM 1169 O O . CYS B 1 7 ? 4.871 2.881 7.34 1 98.75 7 CYS B O 1
ATOM 1171 N N . VAL B 1 8 ? 5.148 1.738 5.508 1 98.81 8 VAL B N 1
ATOM 1172 C CA . VAL B 1 8 ? 6.602 1.873 5.52 1 98.81 8 VAL B CA 1
ATOM 1173 C C . VAL B 1 8 ? 7.027 2.951 4.523 1 98.81 8 VAL B C 1
ATOM 1175 O O . VAL B 1 8 ? 6.797 2.82 3.32 1 98.81 8 VAL B O 1
ATOM 1178 N N . LEU B 1 9 ? 7.605 3.996 5.035 1 98.81 9 LEU B N 1
ATOM 1179 C CA . LEU B 1 9 ? 8.07 5.113 4.223 1 98.81 9 LEU B CA 1
ATOM 1180 C C . LEU B 1 9 ? 9.492 4.871 3.732 1 98.81 9 LEU B C 1
ATOM 1182 O O . LEU B 1 9 ? 10.383 4.562 4.523 1 98.81 9 LEU B O 1
ATOM 1186 N N . LYS B 1 10 ? 9.664 5.062 2.48 1 97.12 10 LYS B N 1
ATOM 1187 C CA . LYS B 1 10 ? 10.984 4.977 1.872 1 97.12 10 LYS B CA 1
ATOM 1188 C C . LYS B 1 10 ? 11.141 5.992 0.744 1 97.12 10 LYS B C 1
ATOM 1190 O O . LYS B 1 10 ? 10.203 6.227 -0.023 1 97.12 10 LYS B O 1
ATOM 1195 N N . GLY B 1 11 ? 12.234 6.57 0.61 1 93.19 11 GLY B N 1
ATOM 1196 C CA . GLY B 1 11 ? 12.617 7.453 -0.482 1 93.19 11 GLY B CA 1
ATOM 1197 C C . GLY B 1 11 ? 13.93 7.062 -1.134 1 93.19 11 GLY B C 1
ATOM 1198 O O . GLY B 1 11 ? 14.461 5.98 -0.876 1 93.19 11 GLY B O 1
ATOM 1199 N N . ASP B 1 12 ? 14.328 7.883 -2.062 1 92.06 12 ASP B N 1
ATOM 1200 C CA . ASP B 1 12 ? 15.602 7.656 -2.736 1 92.06 12 ASP B CA 1
ATOM 1201 C C . ASP B 1 12 ? 16.781 8.055 -1.844 1 92.06 12 ASP B C 1
ATOM 1203 O O . ASP B 1 12 ? 17.906 7.613 -2.061 1 92.06 12 ASP B O 1
ATOM 1207 N N . GLY B 1 13 ? 16.516 8.844 -0.937 1 94.56 13 GLY B N 1
ATOM 1208 C CA . GLY B 1 13 ? 17.516 9.312 0.002 1 94.56 13 GLY B CA 1
ATOM 1209 C C . GLY B 1 13 ? 17.469 8.602 1.341 1 94.56 13 GLY B C 1
ATOM 1210 O O . GLY B 1 13 ? 17.047 7.441 1.417 1 94.56 13 GLY B O 1
ATOM 1211 N N . PRO B 1 14 ? 18.031 9.234 2.346 1 97.75 14 PRO B N 1
ATOM 1212 C CA . PRO B 1 14 ? 18.156 8.602 3.66 1 97.75 14 PRO B CA 1
ATOM 1213 C C . PRO B 1 14 ? 16.828 8.562 4.418 1 97.75 14 PRO B C 1
ATOM 1215 O O . PRO B 1 14 ? 16.734 7.902 5.457 1 97.75 14 PRO B O 1
ATOM 1218 N N . VAL B 1 15 ? 15.844 9.297 3.961 1 98.81 15 VAL B N 1
ATOM 1219 C CA . VAL B 1 15 ? 14.609 9.438 4.715 1 98.81 15 VAL B CA 1
ATOM 1220 C C . VAL B 1 15 ? 13.836 8.125 4.695 1 98.81 15 VAL B C 1
ATOM 1222 O O . VAL B 1 15 ? 13.578 7.562 3.625 1 98.81 15 VAL B O 1
ATOM 1225 N N . LYS B 1 16 ? 13.461 7.633 5.816 1 98.75 16 LYS B N 1
ATOM 1226 C CA . LYS B 1 16 ? 12.695 6.402 5.977 1 98.75 16 LYS B CA 1
ATOM 1227 C C . LYS B 1 16 ? 11.898 6.414 7.281 1 98.75 16 LYS B C 1
ATOM 1229 O O . LYS B 1 16 ? 12.195 7.195 8.188 1 98.75 16 LYS B O 1
ATOM 1234 N N . GLY B 1 17 ? 10.891 5.582 7.363 1 98.81 17 GLY B N 1
ATOM 1235 C CA . GLY B 1 17 ? 10.102 5.516 8.586 1 98.81 17 GLY B CA 1
ATOM 1236 C C . GLY B 1 17 ? 8.961 4.512 8.508 1 98.81 17 GLY B C 1
ATOM 1237 O O . GLY B 1 17 ? 8.75 3.887 7.465 1 98.81 17 GLY B O 1
ATOM 1238 N N . THR B 1 18 ? 8.383 4.254 9.641 1 98.94 18 THR B N 1
ATOM 1239 C CA . THR B 1 18 ? 7.184 3.426 9.742 1 98.94 18 THR B CA 1
ATOM 1240 C C . THR B 1 18 ? 6.07 4.172 10.469 1 98.94 18 THR B C 1
ATOM 1242 O O . THR B 1 18 ? 6.297 4.75 11.539 1 98.94 18 THR B O 1
ATOM 1245 N N . ILE B 1 19 ? 4.945 4.219 9.883 1 98.94 19 ILE B N 1
ATOM 1246 C CA . ILE B 1 19 ? 3.783 4.898 10.438 1 98.94 19 ILE B CA 1
ATOM 1247 C C . ILE B 1 19 ? 2.654 3.893 10.656 1 98.94 19 ILE B C 1
ATOM 1249 O O . ILE B 1 19 ? 2.348 3.094 9.766 1 98.94 19 ILE B O 1
ATOM 1253 N N . HIS B 1 20 ? 2.033 3.922 11.766 1 98.88 20 HIS B N 1
ATOM 1254 C CA . HIS B 1 20 ? 0.903 3.074 12.133 1 98.88 20 HIS B CA 1
ATOM 1255 C C . HIS B 1 20 ? -0.382 3.887 12.242 1 98.88 20 HIS B C 1
ATOM 1257 O O . HIS B 1 20 ? -0.355 5.043 12.672 1 98.88 20 HIS B O 1
ATOM 1263 N N . PHE B 1 21 ? -1.456 3.252 11.945 1 98.69 21 PHE B N 1
ATOM 1264 C CA . PHE B 1 21 ? -2.791 3.83 12.039 1 98.69 21 PHE B CA 1
ATOM 1265 C C . PHE B 1 21 ? -3.725 2.912 12.82 1 98.69 21 PHE B C 1
ATOM 1267 O O . PHE B 1 21 ? -3.705 1.694 12.641 1 98.69 21 PHE B O 1
ATOM 1274 N N . GLU B 1 22 ? -4.473 3.527 13.664 1 97.5 22 GLU B N 1
ATOM 1275 C CA . GLU B 1 22 ? -5.469 2.77 14.414 1 97.5 22 GLU B CA 1
ATOM 1276 C C . GLU B 1 22 ? -6.785 3.531 14.508 1 97.5 22 GLU B C 1
ATOM 1278 O O . GLU B 1 22 ? -6.801 4.727 14.812 1 97.5 22 GLU B O 1
ATOM 1283 N N . GLN B 1 23 ? -7.805 2.822 14.203 1 96 23 GLN B N 1
ATOM 1284 C CA . GLN B 1 23 ? -9.148 3.385 14.32 1 96 23 GLN B CA 1
ATOM 1285 C C . GLN B 1 23 ? -10.055 2.465 15.133 1 96 23 GLN B C 1
ATOM 1287 O O . GLN B 1 23 ? -10.258 1.306 14.766 1 96 23 GLN B O 1
ATOM 1292 N N . LYS B 1 24 ? -10.57 2.857 16.188 1 86.88 24 LYS B N 1
ATOM 1293 C CA . LYS B 1 24 ? -11.453 2.059 17.031 1 86.88 24 LYS B CA 1
ATOM 1294 C C . LYS B 1 24 ? -12.836 1.918 16.406 1 86.88 24 LYS B C 1
ATOM 1296 O O . LYS B 1 24 ? -13.297 2.82 15.703 1 86.88 24 LYS B O 1
ATOM 1301 N N . ALA B 1 25 ? -13.344 0.542 16.469 1 71 25 ALA B N 1
ATOM 1302 C CA . ALA B 1 25 ? -14.633 0.189 15.875 1 71 25 ALA B CA 1
ATOM 1303 C C . ALA B 1 25 ? -15.766 0.972 16.531 1 71 25 ALA B C 1
ATOM 1305 O O . ALA B 1 25 ? -16.859 1.082 15.977 1 71 25 ALA B O 1
ATOM 1306 N N . ARG B 1 26 ? -15.562 1.473 17.734 1 57.28 26 ARG B N 1
ATOM 1307 C CA . ARG B 1 26 ? -16.734 1.745 18.562 1 57.28 26 ARG B CA 1
ATOM 1308 C C . ARG B 1 26 ? -17.812 2.477 17.75 1 57.28 26 ARG B C 1
ATOM 1310 O O . ARG B 1 26 ? -17.5 3.162 16.781 1 57.28 26 ARG B O 1
ATOM 1317 N N . ALA B 1 27 ? -19.109 1.919 17.844 1 47.75 27 ALA B N 1
ATOM 1318 C CA . ALA B 1 27 ? -20.422 2.486 17.562 1 47.75 27 ALA B CA 1
ATOM 1319 C C . ALA B 1 27 ? -20.5 3.951 17.984 1 47.75 27 ALA B C 1
ATOM 1321 O O . ALA B 1 27 ? -20.172 4.293 19.109 1 47.75 27 ALA B O 1
ATOM 1322 N N . GLY B 1 28 ? -20.312 5.012 17.156 1 43.12 28 GLY B N 1
ATOM 1323 C CA . GLY B 1 28 ? -20.703 6.41 17.281 1 43.12 2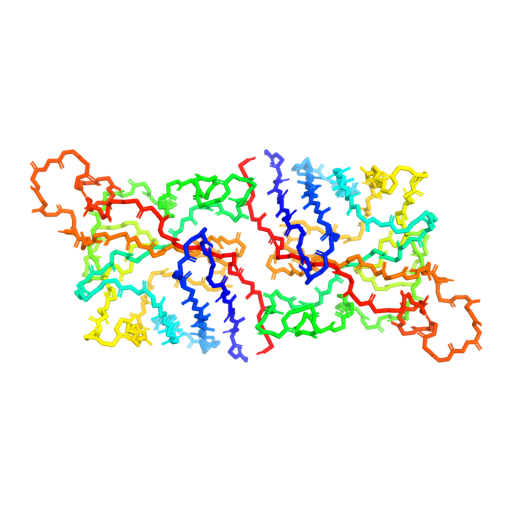8 GLY B CA 1
ATOM 1324 C C . GLY B 1 28 ? -19.797 7.344 16.5 1 43.12 28 GLY B C 1
ATOM 1325 O O . GLY B 1 28 ? -18.781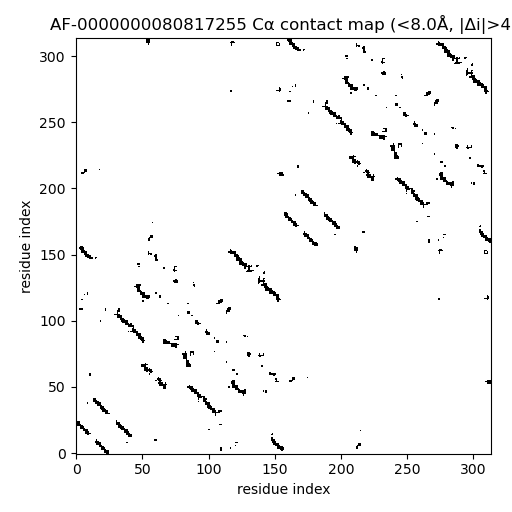 6.914 15.945 1 43.12 28 GLY B O 1
ATOM 1326 N N . ALA B 1 29 ? -20.234 8.469 16.328 1 47 29 ALA B N 1
ATOM 1327 C CA . ALA B 1 29 ? -19.734 9.75 15.844 1 47 29 ALA B CA 1
ATOM 1328 C C . ALA B 1 29 ? -18.359 10.062 16.438 1 47 29 ALA B C 1
ATOM 1330 O O . ALA B 1 29 ? -18.125 9.805 17.625 1 47 29 ALA B O 1
ATOM 1331 N N . GLY B 1 30 ? -17.328 10.281 15.641 1 54.31 30 GLY B N 1
ATOM 1332 C CA . GLY B 1 30 ? -16.172 10.984 16.172 1 54.31 30 GLY B CA 1
ATOM 1333 C C . GLY B 1 30 ? -14.93 10.117 16.25 1 54.31 30 GLY B C 1
ATOM 1334 O O . GLY B 1 30 ? -14.156 10.219 17.219 1 54.31 30 GLY B O 1
ATOM 1335 N N . ARG B 1 31 ? -14.867 8.789 15.469 1 73.5 31 ARG B N 1
ATOM 1336 C CA . ARG B 1 31 ? -13.703 7.977 15.812 1 73.5 31 ARG B CA 1
ATOM 1337 C C . ARG B 1 31 ? -12.477 8.406 15.016 1 73.5 31 ARG B C 1
ATOM 1339 O O . ARG B 1 31 ? -12.383 8.148 13.82 1 73.5 31 ARG B O 1
ATOM 1346 N N . GLU B 1 32 ? -11.719 9.141 15.617 1 92.31 32 GLU B N 1
ATOM 1347 C CA . GLU B 1 32 ? -10.453 9.656 15.102 1 92.31 32 GLU B CA 1
ATOM 1348 C C . GLU B 1 32 ? -9.477 8.523 14.797 1 92.31 32 GLU B C 1
ATOM 1350 O O . GLU B 1 32 ? -9.586 7.434 15.367 1 92.31 32 GLU B O 1
ATOM 1355 N N . VAL B 1 33 ? -8.812 8.688 13.773 1 97.62 33 VAL B N 1
ATOM 1356 C CA . VAL B 1 33 ? -7.688 7.797 13.508 1 97.62 33 VAL B CA 1
ATOM 1357 C C . VAL B 1 33 ? -6.449 8.289 14.258 1 97.62 33 VAL B C 1
ATOM 1359 O O . VAL B 1 33 ? -6.098 9.469 14.18 1 97.62 33 VAL B O 1
ATOM 1362 N N . ARG B 1 34 ? -5.891 7.395 15.008 1 97.75 34 ARG B N 1
ATOM 1363 C CA . ARG B 1 34 ? -4.59 7.672 15.609 1 97.75 34 ARG B CA 1
ATOM 1364 C C . ARG B 1 34 ? -3.455 7.309 14.664 1 97.75 34 ARG B C 1
ATOM 1366 O O . ARG B 1 34 ? -3.414 6.195 14.133 1 97.75 34 ARG B O 1
ATOM 1373 N N . VAL B 1 35 ? -2.57 8.266 14.445 1 98.75 35 VAL B N 1
ATOM 1374 C CA . VAL B 1 35 ? -1.396 8.102 13.594 1 98.75 35 VAL B CA 1
ATOM 1375 C C . VAL B 1 35 ? -0.129 8.188 14.438 1 98.75 35 VAL B C 1
ATOM 1377 O O . VAL B 1 35 ? 0.094 9.18 15.141 1 98.75 35 VAL B O 1
ATOM 1380 N N . SER B 1 36 ? 0.669 7.102 14.367 1 98.88 36 SER B N 1
ATOM 1381 C CA . SER B 1 36 ? 1.851 7.07 15.219 1 98.88 36 SER B CA 1
ATOM 1382 C C . SER B 1 36 ? 3.031 6.414 14.508 1 98.88 36 SER B C 1
ATOM 1384 O O . SER B 1 36 ? 2.844 5.637 13.57 1 98.88 36 SER B O 1
ATOM 1386 N N . GLY B 1 37 ? 4.27 6.734 15.008 1 98.88 37 GLY B N 1
ATOM 1387 C CA . GLY B 1 37 ? 5.48 6.156 14.445 1 98.88 37 GLY B CA 1
ATOM 1388 C C . GLY B 1 37 ? 6.664 7.109 14.469 1 98.88 37 GLY B C 1
ATOM 1389 O O . GLY B 1 37 ? 6.742 7.992 15.328 1 98.88 37 GLY B O 1
ATOM 1390 N N . SER B 1 38 ? 7.582 6.824 13.562 1 98.94 38 SER B N 1
ATOM 1391 C CA . SER B 1 38 ? 8.758 7.68 13.484 1 98.94 38 SER B CA 1
ATOM 1392 C C . SER B 1 38 ? 9.32 7.719 12.07 1 98.94 38 SER B C 1
ATOM 1394 O O . SER B 1 38 ? 9.109 6.789 11.289 1 98.94 38 SER B O 1
ATOM 1396 N N . ILE B 1 39 ? 9.906 8.758 11.773 1 98.94 39 ILE B N 1
ATOM 1397 C CA . ILE B 1 39 ? 10.594 8.992 10.508 1 98.94 39 ILE B CA 1
ATOM 1398 C C . ILE B 1 39 ? 12.016 9.484 10.781 1 98.94 39 ILE B C 1
ATOM 1400 O O . ILE B 1 39 ? 12.219 10.391 11.586 1 98.94 39 ILE B O 1
ATOM 1404 N N . SER B 1 40 ? 12.992 8.977 10.141 1 98.88 40 SER B N 1
ATOM 1405 C CA . SER B 1 40 ? 14.383 9.375 10.312 1 98.88 40 SER B CA 1
ATOM 1406 C C . SER B 1 40 ? 14.977 9.891 9 1 98.88 40 SER B C 1
ATOM 1408 O O . SER B 1 40 ? 14.391 9.703 7.934 1 98.88 40 SER B O 1
ATOM 1410 N N . GLY B 1 41 ? 16.125 10.594 9.156 1 98.81 41 GLY B N 1
ATOM 1411 C CA . GLY B 1 41 ? 16.828 11.094 7.992 1 98.81 41 GLY B CA 1
ATOM 1412 C C . GLY B 1 41 ? 16.344 12.461 7.539 1 98.81 41 GLY B C 1
ATOM 1413 O O . GLY B 1 41 ? 16.672 12.906 6.438 1 98.81 41 GLY B O 1
ATOM 1414 N N . LEU B 1 42 ? 15.57 13.094 8.344 1 98.81 42 LEU B N 1
ATOM 1415 C CA . LEU B 1 42 ? 15.023 14.406 8.008 1 98.81 42 LEU B CA 1
ATOM 1416 C C . LEU B 1 42 ? 15.953 15.516 8.469 1 98.81 42 LEU B C 1
ATOM 1418 O O . LEU B 1 42 ? 16.672 15.352 9.453 1 98.81 42 LEU B O 1
ATOM 1422 N N . ALA B 1 43 ? 15.914 16.609 7.746 1 98.56 43 ALA B N 1
ATOM 1423 C CA . ALA B 1 43 ? 16.5 17.828 8.305 1 98.56 43 ALA B CA 1
ATOM 1424 C C . ALA B 1 43 ? 15.727 18.297 9.531 1 98.56 43 ALA B C 1
ATOM 1426 O O . ALA B 1 43 ? 14.516 18.078 9.633 1 98.56 43 ALA B O 1
ATOM 1427 N N . GLU B 1 44 ? 16.453 18.922 10.414 1 98.81 44 GLU B N 1
ATOM 1428 C CA . GLU B 1 44 ? 15.789 19.5 11.578 1 98.81 44 GLU B CA 1
ATOM 1429 C C . GLU B 1 44 ? 14.688 20.469 11.156 1 98.81 44 GLU B C 1
ATOM 1431 O O . GLU B 1 44 ? 14.875 21.266 10.234 1 98.81 44 GLU B O 1
ATOM 1436 N N . GLY B 1 45 ? 13.523 20.375 11.922 1 98.81 45 GLY B N 1
ATOM 1437 C CA . GLY B 1 45 ? 12.438 21.281 11.633 1 98.81 45 GLY B CA 1
ATOM 1438 C C . GLY B 1 45 ? 11.156 20.578 11.219 1 98.81 45 GLY B C 1
ATOM 1439 O O . GLY B 1 45 ? 10.992 19.391 11.469 1 98.81 45 GLY B O 1
ATOM 1440 N N . GLU B 1 46 ? 10.25 21.344 10.641 1 98.88 46 GLU B N 1
ATOM 1441 C CA . GLU B 1 46 ? 8.93 20.844 10.273 1 98.88 46 GLU B CA 1
ATOM 1442 C C . GLU B 1 46 ? 8.906 20.344 8.828 1 98.88 46 GLU B C 1
ATOM 1444 O O . GLU B 1 46 ? 9.562 20.938 7.957 1 98.88 46 GLU B O 1
ATOM 1449 N N . HIS B 1 47 ? 8.172 19.359 8.609 1 98.94 47 HIS B N 1
ATOM 1450 C CA . HIS B 1 47 ? 7.98 18.75 7.297 1 98.94 47 HIS B CA 1
ATOM 1451 C C . HIS B 1 47 ? 6.508 18.453 7.039 1 98.94 47 HIS B C 1
ATOM 1453 O O . HIS B 1 47 ? 5.836 17.844 7.879 1 98.94 47 HIS B O 1
ATOM 1459 N N . GLY B 1 48 ? 6.031 18.891 5.887 1 98.94 48 GLY B N 1
ATOM 1460 C CA . GLY B 1 48 ? 4.664 18.578 5.512 1 98.94 48 GLY B CA 1
ATOM 1461 C C . GLY B 1 48 ? 4.391 17.078 5.477 1 98.94 48 GLY B C 1
ATOM 1462 O O . GLY B 1 48 ? 5.23 16.312 5.02 1 98.94 48 GLY B O 1
ATOM 1463 N N . PHE B 1 49 ? 3.27 16.781 5.918 1 98.94 49 PHE B N 1
ATOM 1464 C CA . PHE B 1 49 ? 2.855 15.383 6.047 1 98.94 49 PHE B CA 1
ATOM 1465 C C . PHE B 1 49 ? 1.426 15.195 5.555 1 98.94 49 PHE B C 1
ATOM 1467 O O . PHE B 1 49 ? 0.49 15.766 6.121 1 98.94 49 PHE B O 1
ATOM 1474 N N . HIS B 1 50 ? 1.272 14.367 4.41 1 98.94 50 HIS B N 1
ATOM 1475 C CA . HIS B 1 50 ? -0.031 14.289 3.762 1 98.94 50 HIS B CA 1
ATOM 1476 C C . HIS B 1 50 ? -0.315 12.875 3.266 1 98.94 50 HIS B C 1
ATOM 1478 O O . HIS B 1 50 ? 0.612 12.117 2.961 1 98.94 50 HIS B O 1
ATOM 1484 N N . VAL B 1 51 ? -1.603 12.531 3.25 1 98.94 51 VAL B N 1
ATOM 1485 C CA . VAL B 1 51 ? -2.051 11.391 2.459 1 98.94 51 VAL B CA 1
ATOM 1486 C C . VAL B 1 51 ? -2.361 11.836 1.033 1 98.94 51 VAL B C 1
ATOM 1488 O O . VAL B 1 51 ? -3.082 12.812 0.827 1 98.94 51 VAL B O 1
ATOM 1491 N N . HIS B 1 52 ? -1.769 11.156 0.118 1 98.94 52 HIS B N 1
ATOM 1492 C CA . HIS B 1 52 ? -2 11.43 -1.295 1 98.94 52 HIS B CA 1
ATOM 1493 C C . HIS B 1 52 ? -3.021 10.469 -1.886 1 98.94 52 HIS B C 1
ATOM 1495 O O . HIS B 1 52 ? -3.297 9.414 -1.303 1 98.94 52 HIS B O 1
ATOM 1501 N N . GLN B 1 53 ? -3.547 10.859 -3.012 1 98.69 53 GLN B N 1
ATOM 1502 C CA . GLN B 1 53 ? -4.75 10.258 -3.582 1 98.69 53 GLN B CA 1
ATOM 1503 C C . GLN B 1 53 ? -4.492 8.82 -4.02 1 98.69 53 GLN B C 1
ATOM 1505 O O . GLN B 1 53 ? -5.336 7.941 -3.812 1 98.69 53 GLN B O 1
ATOM 1510 N N . PHE B 1 54 ? -3.396 8.508 -4.574 1 98.81 54 PHE B N 1
ATOM 1511 C CA . PHE B 1 54 ? -3.166 7.203 -5.176 1 98.81 54 PHE B CA 1
ATOM 1512 C C . PHE B 1 54 ? -2.07 6.449 -4.43 1 98.81 54 PHE B C 1
ATOM 1514 O O . PHE B 1 54 ? -1.169 7.062 -3.855 1 98.81 54 PHE B O 1
ATOM 1521 N N . GLY B 1 55 ? -2.213 5.125 -4.383 1 98.81 55 GLY B N 1
ATOM 1522 C CA . GLY B 1 55 ? -1.158 4.242 -3.908 1 98.81 55 GLY B CA 1
ATOM 1523 C C . GLY B 1 55 ? -0.221 3.789 -5.012 1 98.81 55 GLY B C 1
ATOM 1524 O O . GLY B 1 55 ? 0.212 2.635 -5.027 1 98.81 55 GLY B O 1
ATOM 1525 N N . ASP B 1 56 ? -0.037 4.617 -6.039 1 98.62 56 ASP B N 1
ATOM 1526 C CA . ASP B 1 56 ? 0.845 4.375 -7.176 1 98.62 56 ASP B CA 1
ATOM 1527 C C . ASP B 1 56 ? 2.24 4.938 -6.918 1 98.62 56 ASP B C 1
ATOM 1529 O O . ASP B 1 56 ? 2.42 6.152 -6.836 1 98.62 56 ASP B O 1
ATOM 1533 N N . ASN B 1 57 ? 3.236 4.043 -6.785 1 97.44 57 ASN B N 1
ATOM 1534 C CA . ASN B 1 57 ? 4.613 4.488 -6.594 1 97.44 57 ASN B CA 1
ATOM 1535 C C . ASN B 1 57 ? 5.523 4.004 -7.719 1 97.44 57 ASN B C 1
ATOM 1537 O O . ASN B 1 57 ? 6.703 3.734 -7.496 1 97.44 57 ASN B O 1
ATOM 1541 N N . THR B 1 58 ? 4.973 3.832 -8.914 1 97.94 58 THR B N 1
ATOM 1542 C CA . THR B 1 58 ? 5.738 3.367 -10.062 1 97.94 58 THR B CA 1
ATOM 1543 C C . THR B 1 58 ? 6.832 4.367 -10.43 1 97.94 58 THR B C 1
ATOM 1545 O O . THR B 1 58 ? 7.871 3.99 -10.969 1 97.94 58 THR B O 1
ATOM 1548 N N . GLN B 1 59 ? 6.609 5.621 -10.195 1 96.75 59 GLN B N 1
ATOM 1549 C CA . GLN B 1 59 ? 7.617 6.664 -10.367 1 96.75 59 GLN B CA 1
ATOM 1550 C C . GLN B 1 59 ? 7.977 7.305 -9.023 1 96.75 59 GLN B C 1
ATOM 1552 O O . GLN B 1 59 ? 8.078 8.531 -8.93 1 96.75 59 GLN B O 1
ATOM 1557 N N . GLY B 1 60 ? 8.156 6.453 -8.07 1 96.19 60 GLY B N 1
ATOM 1558 C CA . GLY B 1 60 ? 8.375 6.988 -6.734 1 96.19 60 GLY B CA 1
ATOM 1559 C C . GLY B 1 60 ? 7.184 7.754 -6.195 1 96.19 60 GLY B C 1
ATOM 1560 O O . GLY B 1 60 ? 6.039 7.398 -6.469 1 96.19 60 GLY B O 1
ATOM 1561 N N . CYS B 1 61 ? 7.5 8.75 -5.426 1 98 61 CYS B N 1
ATOM 1562 C CA . CYS B 1 61 ? 6.43 9.477 -4.75 1 98 61 CYS B CA 1
ATOM 1563 C C . CYS B 1 61 ? 5.672 10.367 -5.73 1 98 61 CYS B C 1
ATOM 1565 O O . CYS B 1 61 ? 4.578 10.844 -5.422 1 98 61 CYS B O 1
ATOM 1567 N N . THR B 1 62 ? 6.23 10.555 -6.855 1 96.69 62 THR B N 1
ATOM 1568 C CA . THR B 1 62 ? 5.617 11.422 -7.855 1 96.69 62 THR B CA 1
ATOM 1569 C C . THR B 1 62 ? 4.281 10.844 -8.32 1 96.69 62 THR B C 1
ATOM 1571 O O . THR B 1 62 ? 3.324 11.594 -8.539 1 96.69 62 THR B O 1
ATOM 1574 N N . SER B 1 63 ? 4.145 9.625 -8.445 1 98.12 63 SER B N 1
ATOM 1575 C CA . SER B 1 63 ? 2.961 9 -9.023 1 98.12 63 SER B CA 1
ATOM 1576 C C . SER B 1 63 ? 1.871 8.805 -7.973 1 98.12 63 SER B C 1
ATOM 1578 O O . SER B 1 63 ? 0.789 8.297 -8.281 1 98.12 63 SER B O 1
ATOM 1580 N N . ALA B 1 64 ? 2.123 9.258 -6.762 1 98.5 64 ALA B N 1
ATOM 1581 C CA . ALA B 1 64 ? 1.104 9.195 -5.719 1 98.5 64 ALA B CA 1
ATOM 1582 C C . ALA B 1 64 ? -0.017 10.195 -5.988 1 98.5 64 ALA B C 1
ATOM 1584 O O . ALA B 1 64 ? -1.089 10.117 -5.383 1 98.5 64 ALA B O 1
ATOM 1585 N N . GLY B 1 65 ? 0.231 11.188 -6.887 1 98.44 65 GLY B N 1
ATOM 1586 C CA . GLY B 1 65 ? -0.798 12.148 -7.246 1 98.44 65 GLY B CA 1
ATOM 1587 C C . GLY B 1 65 ? -0.986 13.234 -6.203 1 98.44 65 GLY B C 1
ATOM 1588 O O . GLY B 1 65 ? -0.119 13.445 -5.352 1 98.44 65 GLY B O 1
ATOM 1589 N N . PRO B 1 66 ? -2.082 14.039 -6.324 1 98.44 66 PRO B N 1
ATOM 1590 C CA . PRO B 1 66 ? -2.328 15.141 -5.383 1 98.44 66 PRO B CA 1
ATOM 1591 C C . PRO B 1 66 ? -2.748 14.641 -4 1 98.44 66 PRO B C 1
ATOM 1593 O O . PRO B 1 66 ? -2.934 13.438 -3.799 1 98.44 66 PRO B O 1
ATOM 1596 N N . HIS B 1 67 ? -2.824 15.594 -3.057 1 98.88 67 HIS B N 1
ATOM 1597 C CA . HIS B 1 67 ? -3.393 15.25 -1.76 1 98.88 67 HIS B CA 1
ATOM 1598 C C . HIS B 1 67 ? -4.758 14.578 -1.915 1 98.88 67 HIS B C 1
ATOM 1600 O O . HIS B 1 67 ? -5.5 14.891 -2.85 1 98.88 67 HIS B O 1
ATOM 1606 N N . PHE B 1 68 ? -5.043 13.742 -1.018 1 98.88 68 PHE B N 1
ATOM 1607 C CA . PHE B 1 68 ? -6.363 13.133 -0.96 1 98.88 68 PHE B CA 1
ATOM 1608 C C . PHE B 1 68 ? -7.426 14.172 -0.624 1 98.88 68 PHE B C 1
ATOM 1610 O O . PHE B 1 68 ? -7.488 14.656 0.506 1 98.88 68 PHE B O 1
ATOM 1617 N N . ASN B 1 69 ? -8.32 14.414 -1.642 1 98.69 69 ASN B N 1
ATOM 1618 C CA . ASN B 1 69 ? -9.281 15.5 -1.551 1 98.69 69 ASN B CA 1
ATOM 1619 C C . ASN B 1 69 ? -10.609 15.133 -2.207 1 98.69 69 ASN B C 1
ATOM 1621 O O . ASN B 1 69 ? -11.023 15.766 -3.178 1 98.69 69 ASN B O 1
ATOM 1625 N N . PRO B 1 70 ? -11.32 14.148 -1.555 1 97.81 70 PRO B N 1
ATOM 1626 C CA . PRO B 1 70 ? -12.562 13.703 -2.182 1 97.81 70 PRO B CA 1
ATOM 1627 C C . PRO B 1 70 ? -13.656 14.766 -2.154 1 97.81 70 PRO B C 1
ATOM 1629 O O . PRO B 1 70 ? -14.633 14.672 -2.895 1 97.81 70 PRO B O 1
ATOM 1632 N N . LEU B 1 71 ? -13.453 15.773 -1.395 1 96.62 71 LEU B N 1
ATOM 1633 C CA . LEU B 1 71 ? -14.508 16.766 -1.229 1 96.62 71 LEU B CA 1
ATOM 1634 C C . LEU B 1 71 ? -14.188 18.031 -2.021 1 96.62 71 LEU B C 1
ATOM 1636 O O . LEU B 1 71 ? -14.953 19 -1.981 1 96.62 71 LEU B O 1
ATOM 1640 N N . GLY B 1 72 ? -13.07 18.062 -2.678 1 97.56 72 GLY B N 1
ATOM 1641 C CA . GLY B 1 72 ? -12.711 19.172 -3.535 1 97.56 72 GLY B CA 1
ATOM 1642 C C . GLY B 1 72 ? -12.492 20.469 -2.771 1 97.56 72 GLY B C 1
ATOM 1643 O O . GLY B 1 72 ? -12.898 21.547 -3.229 1 97.56 72 GLY B O 1
ATOM 1644 N N . LYS B 1 73 ? -11.938 20.422 -1.594 1 98.25 73 LYS B N 1
ATOM 1645 C CA . LYS B 1 73 ? -11.688 21.594 -0.751 1 98.25 73 LYS B CA 1
ATOM 1646 C C . LYS B 1 73 ? -10.32 22.203 -1.037 1 98.25 73 LYS B C 1
ATOM 1648 O O . LYS B 1 73 ? -9.492 21.578 -1.723 1 98.25 73 LYS B O 1
ATOM 1653 N N . LYS B 1 74 ? -10.148 23.391 -0.489 1 98.25 74 LYS B N 1
ATOM 1654 C CA . LYS B 1 74 ? -8.812 23.984 -0.493 1 98.25 74 LYS B CA 1
ATOM 1655 C C . LYS B 1 74 ? -7.93 23.344 0.575 1 98.25 74 LYS B C 1
ATOM 1657 O O . LYS B 1 74 ? -8.43 22.75 1.528 1 98.25 74 LYS B O 1
ATOM 1662 N N . HIS B 1 75 ? -6.621 23.531 0.302 1 98.81 75 HIS B N 1
ATOM 1663 C CA . HIS B 1 75 ? -5.664 23.016 1.271 1 98.81 75 HIS B CA 1
ATOM 1664 C C . HIS B 1 75 ? -5.781 23.734 2.605 1 98.81 75 HIS B C 1
ATOM 1666 O O . HIS B 1 75 ? -6.016 24.953 2.639 1 98.81 75 HIS B O 1
ATOM 1672 N N . GLY B 1 76 ? -5.59 23 3.742 1 98.62 76 GLY B N 1
ATOM 1673 C CA . GLY B 1 76 ? -5.621 23.578 5.074 1 98.62 76 GLY B CA 1
ATOM 1674 C C . GLY B 1 76 ? -4.832 22.781 6.094 1 98.62 76 GLY B C 1
ATOM 1675 O O . GLY B 1 76 ? -4.078 21.875 5.73 1 98.62 76 GLY B O 1
ATOM 1676 N N . GLY B 1 77 ? -4.895 23.203 7.352 1 97.62 77 GLY B N 1
ATOM 1677 C CA . GLY B 1 77 ? -4.242 22.5 8.453 1 97.62 77 GLY B CA 1
ATOM 1678 C C . GLY B 1 77 ? -5.148 21.5 9.148 1 97.62 77 GLY B C 1
ATOM 1679 O O . GLY B 1 77 ? -6.348 21.453 8.875 1 97.62 77 GLY B O 1
ATOM 1680 N N . PRO B 1 78 ? -4.574 20.672 10.023 1 96.62 78 PRO B N 1
ATOM 1681 C CA . PRO B 1 78 ? -5.301 19.578 10.664 1 96.62 78 PRO B CA 1
ATOM 1682 C C . PRO B 1 78 ? -6.504 20.062 11.469 1 96.62 78 PRO B C 1
ATOM 1684 O O . PRO B 1 78 ? -7.438 19.281 11.711 1 96.62 78 PRO B O 1
ATOM 1687 N N . LYS B 1 79 ? -6.543 21.281 11.852 1 95.56 79 LYS B N 1
ATOM 1688 C CA . LYS B 1 79 ? -7.629 21.781 12.695 1 95.56 79 LYS B CA 1
ATOM 1689 C C . LYS B 1 79 ? -8.617 22.594 11.883 1 95.56 79 LYS B C 1
ATOM 1691 O O . LYS B 1 79 ? -9.609 23.094 12.422 1 95.56 79 LYS B O 1
ATOM 1696 N N . ASP B 1 80 ? -8.344 22.734 10.641 1 97.5 80 ASP B N 1
ATOM 1697 C CA . ASP B 1 80 ? -9.203 23.547 9.781 1 97.5 80 ASP B CA 1
ATOM 1698 C C . ASP B 1 80 ? -10.414 22.75 9.297 1 97.5 80 ASP B C 1
ATOM 1700 O O . ASP B 1 80 ? -10.305 21.547 9.047 1 97.5 80 ASP B O 1
ATOM 1704 N N . GLN B 1 81 ? -11.477 23.406 9.117 1 95.56 81 GLN B N 1
ATOM 1705 C CA . GLN B 1 81 ? -12.648 22.797 8.477 1 95.56 81 GLN B CA 1
ATOM 1706 C C . GLN B 1 81 ? -12.461 22.703 6.965 1 95.56 81 GLN B C 1
ATOM 1708 O O . GLN B 1 81 ? -12.875 21.734 6.344 1 95.56 81 GLN B O 1
ATOM 1713 N N . GLU B 1 82 ? -12.008 23.859 6.445 1 97.56 82 GLU B N 1
ATOM 1714 C CA . GLU B 1 82 ? -11.641 23.875 5.031 1 97.56 82 GLU B CA 1
ATOM 1715 C C . GLU B 1 82 ? -10.266 23.25 4.816 1 97.56 82 GLU B C 1
ATOM 1717 O O . GLU B 1 82 ? -9.242 23.906 5.023 1 97.56 82 GLU B O 1
ATOM 1722 N N . ARG B 1 83 ? -10.258 22.016 4.383 1 98.56 83 ARG B N 1
ATOM 1723 C CA . ARG B 1 83 ? -9.016 21.312 4.125 1 98.56 83 ARG B CA 1
ATOM 1724 C C . ARG B 1 83 ? -9.266 20.031 3.316 1 98.56 83 ARG B C 1
ATOM 1726 O O . ARG B 1 83 ? -10.391 19.531 3.279 1 98.56 83 ARG B O 1
ATOM 1733 N N . HIS B 1 84 ? -8.18 19.547 2.588 1 98.75 84 HIS B N 1
ATOM 1734 C CA . HIS B 1 84 ? -8.242 18.172 2.072 1 98.75 84 HIS B CA 1
ATOM 1735 C C . HIS B 1 84 ? -8.414 17.172 3.201 1 98.75 84 HIS B C 1
ATOM 1737 O O . HIS B 1 84 ? -7.969 17.406 4.324 1 98.75 84 HIS B O 1
ATOM 1743 N N . VAL B 1 85 ? -8.938 16.047 2.9 1 98.44 85 VAL B N 1
ATOM 1744 C CA . VAL B 1 85 ? -9.023 14.945 3.859 1 98.44 85 VAL B CA 1
ATOM 1745 C C . VAL B 1 85 ? -7.617 14.492 4.262 1 98.44 85 VAL B C 1
ATOM 1747 O O . VAL B 1 85 ? -7.375 14.156 5.422 1 98.44 85 VAL B O 1
ATOM 1750 N N . GLY B 1 86 ? -6.648 14.547 3.344 1 98.81 86 GLY B N 1
ATOM 1751 C CA . GLY B 1 86 ? -5.309 14.016 3.557 1 98.81 86 GLY B CA 1
ATOM 1752 C C . GLY B 1 86 ? -4.363 15.023 4.184 1 98.81 86 GLY B C 1
ATOM 1753 O O . GLY B 1 86 ? -3.168 14.758 4.32 1 98.81 86 GLY B O 1
ATOM 1754 N N . ASP B 1 87 ? -4.84 16.188 4.574 1 98.88 87 ASP B N 1
ATOM 1755 C CA . ASP B 1 87 ? -3.982 17.234 5.102 1 98.88 87 ASP B CA 1
ATOM 1756 C C . ASP B 1 87 ? -3.693 17.016 6.586 1 98.88 87 ASP B C 1
ATOM 1758 O O . ASP B 1 87 ? -4.395 17.547 7.445 1 98.88 87 ASP B O 1
ATOM 1762 N N . LEU B 1 88 ? -2.551 16.438 6.918 1 98.81 88 LEU B N 1
ATOM 1763 C CA . LEU B 1 88 ? -2.26 16.094 8.305 1 98.81 88 LEU B CA 1
ATOM 1764 C C . LEU B 1 88 ? -1.294 17.094 8.922 1 98.81 88 LEU B C 1
ATOM 1766 O O . LEU B 1 88 ? -0.849 16.922 10.062 1 98.81 88 LEU B O 1
ATOM 1770 N N . GLY B 1 89 ? -0.921 18.094 8.172 1 98.69 89 GLY B N 1
ATOM 1771 C CA . GLY B 1 89 ? -0.086 19.172 8.695 1 98.69 89 GLY B CA 1
ATOM 1772 C C . GLY B 1 89 ? 1.396 18.844 8.633 1 98.69 89 GLY B C 1
ATOM 1773 O O . GLY B 1 89 ? 1.916 18.516 7.566 1 98.69 89 GLY B O 1
ATOM 1774 N N . ASN B 1 90 ? 2.08 18.953 9.789 1 98.88 90 ASN B N 1
ATOM 1775 C CA . ASN B 1 90 ? 3.531 18.812 9.859 1 98.88 90 ASN B CA 1
ATOM 1776 C C . ASN B 1 90 ? 3.945 17.766 10.891 1 98.88 90 ASN B C 1
ATOM 1778 O O . ASN B 1 90 ? 3.238 17.547 11.875 1 98.88 90 ASN B O 1
ATOM 1782 N N . VAL B 1 91 ? 5.039 17.172 10.641 1 98.88 91 VAL B N 1
ATOM 1783 C CA . VAL B 1 91 ? 5.812 16.453 11.648 1 98.88 91 VAL B CA 1
ATOM 1784 C C . VAL B 1 91 ? 7.117 17.188 11.922 1 98.88 91 VAL B C 1
ATOM 1786 O O . VAL B 1 91 ? 7.625 17.906 11.055 1 98.88 91 VAL B O 1
ATOM 1789 N N . SER B 1 92 ? 7.637 17.016 13.117 1 98.88 92 SER B N 1
ATOM 1790 C CA . SER B 1 92 ? 8.812 17.781 13.508 1 98.88 92 SER B CA 1
ATOM 1791 C C . SER B 1 92 ? 10 16.859 13.781 1 98.88 92 SER B C 1
ATOM 1793 O O . SER B 1 92 ? 9.922 15.961 14.625 1 98.88 92 SER B O 1
ATOM 1795 N N . ALA B 1 93 ? 11.039 17.109 13.062 1 98.88 93 ALA B N 1
ATOM 1796 C CA . ALA B 1 93 ? 12.281 16.375 13.297 1 98.88 93 ALA B CA 1
ATOM 1797 C C . ALA B 1 93 ? 13.203 17.156 14.234 1 98.88 93 ALA B C 1
ATOM 1799 O O . ALA B 1 93 ? 13.344 18.375 14.109 1 98.88 93 ALA B O 1
ATOM 1800 N N . GLY B 1 94 ? 13.742 16.422 15.18 1 98.62 94 GLY B N 1
ATOM 1801 C CA . GLY B 1 94 ? 14.75 17.031 16.031 1 98.62 94 GLY B CA 1
ATOM 1802 C C . GLY B 1 94 ? 16.125 17.109 15.391 1 98.62 94 GLY B C 1
ATOM 1803 O O . GLY B 1 94 ? 16.266 16.828 14.203 1 98.62 94 GLY B O 1
ATOM 1804 N N . LYS B 1 95 ? 17.094 17.5 16.219 1 98.56 95 LYS B N 1
ATOM 1805 C CA . LYS B 1 95 ? 18.469 17.625 15.75 1 98.56 95 LYS B CA 1
ATOM 1806 C C . LYS B 1 95 ? 19.016 16.266 15.297 1 98.56 95 LYS B C 1
ATOM 1808 O O . LYS B 1 95 ? 19.906 16.203 14.445 1 98.56 95 LYS B O 1
ATOM 1813 N N . ASP B 1 96 ? 18.516 15.258 15.836 1 98.56 96 ASP B N 1
ATOM 1814 C CA . ASP B 1 96 ? 18.953 13.906 15.477 1 98.56 96 ASP B CA 1
ATOM 1815 C C . ASP B 1 96 ? 18.344 13.469 14.148 1 98.56 96 ASP B C 1
ATOM 1817 O O . ASP B 1 96 ? 18.625 12.367 13.664 1 98.56 96 ASP B O 1
ATOM 1821 N N . GLY B 1 97 ? 17.453 14.281 13.586 1 98.69 97 GLY B N 1
ATOM 1822 C CA . GLY B 1 97 ? 16.844 13.984 12.297 1 98.69 97 GLY B CA 1
ATOM 1823 C C . GLY B 1 97 ? 15.648 13.047 12.398 1 98.69 97 GLY B C 1
ATOM 1824 O O . GLY B 1 97 ? 15.219 12.469 11.398 1 98.69 97 GLY B O 1
ATOM 1825 N N . VAL B 1 98 ? 15.188 12.883 13.633 1 98.88 98 VAL B N 1
ATOM 1826 C CA . VAL B 1 98 ? 14.086 11.938 13.844 1 98.88 98 VAL B CA 1
ATOM 1827 C C . VAL B 1 98 ? 12.812 12.703 14.188 1 98.88 98 VAL B C 1
ATOM 1829 O O . VAL B 1 98 ? 12.82 13.586 15.055 1 98.88 98 VAL B O 1
ATOM 1832 N N . ALA B 1 99 ? 11.766 12.445 13.484 1 98.94 99 ALA B N 1
ATOM 1833 C CA . ALA B 1 99 ? 10.422 12.914 13.844 1 98.94 99 ALA B CA 1
ATOM 1834 C C . ALA B 1 99 ? 9.617 11.797 14.516 1 98.94 99 ALA B C 1
ATOM 1836 O O . ALA B 1 99 ? 9.414 10.734 13.922 1 98.94 99 ALA B O 1
ATOM 1837 N N . HIS B 1 100 ? 9.18 12.016 15.695 1 98.81 100 HIS B N 1
ATOM 1838 C CA . HIS B 1 100 ? 8.203 11.148 16.359 1 98.81 100 HIS B CA 1
ATOM 1839 C C . HIS B 1 100 ? 6.777 11.594 16.062 1 98.81 100 HIS B C 1
ATOM 1841 O O . HIS B 1 100 ? 6.387 12.711 16.406 1 98.81 100 HIS B O 1
ATOM 1847 N N . VAL B 1 101 ? 6.086 10.742 15.469 1 98.88 101 VAL B N 1
ATOM 1848 C CA . VAL B 1 101 ? 4.75 11.07 14.977 1 98.88 101 VAL B CA 1
ATOM 1849 C C . VAL B 1 101 ? 3.705 10.648 16 1 98.88 101 VAL B C 1
ATOM 1851 O O . VAL B 1 101 ? 3.713 9.508 16.469 1 98.88 101 VAL B O 1
ATOM 1854 N N . SER B 1 102 ? 2.859 11.539 16.359 1 98.62 102 SER B N 1
ATOM 1855 C CA . SER B 1 102 ? 1.686 11.312 17.188 1 98.62 102 SER B CA 1
ATOM 1856 C C . SER B 1 102 ? 0.555 12.273 16.812 1 98.62 102 SER B C 1
ATOM 1858 O O . SER B 1 102 ? 0.517 13.406 17.297 1 98.62 102 SER B O 1
ATOM 1860 N N . ILE B 1 103 ? -0.326 11.797 16.031 1 97.62 103 ILE B N 1
ATOM 1861 C CA . ILE B 1 103 ? -1.414 12.594 15.461 1 97.62 103 ILE B CA 1
ATOM 1862 C C . ILE B 1 103 ? -2.742 11.875 15.688 1 97.62 103 ILE B C 1
ATOM 1864 O O . ILE B 1 103 ? -2.809 10.641 15.633 1 97.62 103 ILE B O 1
ATOM 1868 N N . GLU B 1 104 ? -3.727 12.625 16.016 1 96.56 104 GLU B N 1
ATOM 1869 C CA . GLU B 1 104 ? -5.117 12.188 15.945 1 96.56 104 GLU B CA 1
ATOM 1870 C C . GLU B 1 104 ? -5.906 13.008 14.93 1 96.56 104 GLU B C 1
ATOM 1872 O O . GLU B 1 104 ? -5.926 14.234 15 1 96.56 104 GLU B O 1
ATOM 1877 N N . ASP B 1 105 ? -6.477 12.367 14.039 1 97.06 105 ASP B N 1
ATOM 1878 C CA . ASP B 1 105 ? -7.184 13.086 12.984 1 97.06 105 ASP B CA 1
ATOM 1879 C C . ASP B 1 105 ? -8.625 12.586 12.852 1 97.06 105 ASP B C 1
ATOM 1881 O O . ASP B 1 105 ? -8.875 11.383 12.883 1 97.06 105 ASP B O 1
ATOM 1885 N N . ALA B 1 106 ? -9.555 13.492 12.586 1 94.12 106 ALA B N 1
ATOM 1886 C CA . ALA B 1 106 ? -10.977 13.156 12.578 1 94.12 106 ALA B CA 1
ATOM 1887 C C . ALA B 1 106 ? -11.492 12.984 11.148 1 94.12 106 ALA B C 1
ATOM 1889 O O . ALA B 1 106 ? -12.625 12.547 10.938 1 94.12 106 ALA B O 1
ATOM 1890 N N . MET B 1 107 ? -10.688 13.328 10.164 1 96.12 107 MET B N 1
ATOM 1891 C CA . MET B 1 107 ? -11.203 13.312 8.797 1 96.12 107 MET B CA 1
ATOM 1892 C C . MET B 1 107 ? -10.852 12 8.102 1 96.12 107 MET B C 1
ATOM 1894 O O . MET B 1 107 ? -11.68 11.414 7.402 1 96.12 107 MET B O 1
ATOM 1898 N N . ILE B 1 108 ? -9.586 11.602 8.258 1 97.56 108 ILE B N 1
ATOM 1899 C CA . ILE B 1 108 ? -9.219 10.352 7.609 1 97.56 108 ILE B CA 1
ATOM 1900 C C . ILE B 1 108 ? -9.93 9.188 8.297 1 97.56 108 ILE B C 1
ATOM 1902 O O . ILE B 1 108 ? -10.383 9.312 9.438 1 97.56 108 ILE B O 1
ATOM 1906 N N . ALA B 1 109 ? -10.016 8.102 7.527 1 96.75 109 ALA B N 1
ATOM 1907 C CA . ALA B 1 109 ? -10.625 6.871 8.016 1 96.75 109 ALA B CA 1
ATOM 1908 C C . ALA B 1 109 ? -9.922 5.641 7.449 1 96.75 109 ALA B C 1
ATOM 1910 O O . ALA B 1 109 ? -9.125 5.754 6.516 1 96.75 109 ALA B O 1
ATOM 1911 N N . LEU B 1 110 ? -10.219 4.508 8.078 1 97.06 110 LEU B N 1
ATOM 1912 C CA . LEU B 1 110 ? -9.648 3.266 7.574 1 97.06 110 LEU B CA 1
ATOM 1913 C C . LEU B 1 110 ? -10.695 2.438 6.84 1 97.06 110 LEU B C 1
ATOM 1915 O O . LEU B 1 110 ? -10.43 1.309 6.426 1 97.06 110 LEU B O 1
ATOM 1919 N N . SER B 1 111 ? -11.867 2.973 6.676 1 93.38 111 SER B N 1
ATOM 1920 C CA . SER B 1 111 ? -12.953 2.412 5.871 1 93.38 111 SER B CA 1
ATOM 1921 C C . SER B 1 111 ? -13.891 3.504 5.371 1 93.38 111 SER B C 1
ATOM 1923 O O . SER B 1 111 ? -13.812 4.652 5.816 1 93.38 111 SER B O 1
ATOM 1925 N N . GLY B 1 112 ? -14.68 3.082 4.344 1 92.06 112 GLY B N 1
ATOM 1926 C CA . GLY B 1 112 ? -15.664 4.039 3.865 1 92.06 112 GLY B CA 1
ATOM 1927 C C . GLY B 1 112 ? -15.086 5.047 2.889 1 92.06 112 GLY B C 1
ATOM 1928 O O . GLY B 1 112 ? -14 4.844 2.344 1 92.06 112 GLY B O 1
ATOM 1929 N N . PRO B 1 113 ? -15.766 6.141 2.65 1 93.81 113 PRO B N 1
ATOM 1930 C CA . PRO B 1 113 ? -15.414 7.082 1.587 1 93.81 113 PRO B CA 1
ATOM 1931 C C . PRO B 1 113 ? -14.102 7.816 1.855 1 93.81 113 PRO B C 1
ATOM 1933 O O . PRO B 1 113 ? -13.422 8.242 0.916 1 93.81 113 PRO B O 1
ATOM 1936 N N . ASN B 1 114 ? -13.766 7.977 3.1 1 96.75 114 ASN B N 1
ATOM 1937 C CA . ASN B 1 114 ? -12.523 8.664 3.436 1 96.75 114 ASN B CA 1
ATOM 1938 C C . ASN B 1 114 ? -11.422 7.688 3.82 1 96.75 114 ASN B C 1
ATOM 1940 O O . ASN B 1 114 ? -10.477 8.055 4.52 1 96.75 114 ASN B O 1
ATOM 1944 N N . SER B 1 115 ? -11.641 6.465 3.379 1 97.12 115 SER B N 1
ATOM 1945 C CA . SER B 1 115 ? -10.625 5.465 3.684 1 97.12 115 SER B CA 1
ATOM 1946 C C . SER B 1 115 ? -9.281 5.828 3.047 1 97.12 115 SER B C 1
ATOM 1948 O O . SER B 1 115 ? -9.234 6.211 1.876 1 97.12 115 SER B O 1
ATOM 1950 N N . ILE B 1 116 ? -8.219 5.629 3.832 1 98.75 116 ILE B N 1
ATOM 1951 C CA . ILE B 1 116 ? -6.895 5.953 3.309 1 98.75 116 ILE B CA 1
ATOM 1952 C C . ILE B 1 116 ? -6.152 4.668 2.951 1 98.75 116 ILE B C 1
ATOM 1954 O O . ILE B 1 116 ? -5.02 4.711 2.459 1 98.75 116 ILE B O 1
ATOM 1958 N N . ILE B 1 117 ? -6.781 3.508 3.158 1 98.69 117 ILE B N 1
ATOM 1959 C CA . ILE B 1 117 ? -6.176 2.238 2.768 1 98.69 117 ILE B CA 1
ATOM 1960 C C . ILE B 1 117 ? -5.898 2.238 1.266 1 98.69 117 ILE B C 1
ATOM 1962 O O . ILE B 1 117 ? -6.758 2.627 0.47 1 98.69 117 ILE B O 1
ATOM 1966 N N . GLY B 1 118 ? -4.68 1.781 0.914 1 98.88 118 GLY B N 1
ATOM 1967 C CA . GLY B 1 118 ? -4.305 1.71 -0.489 1 98.88 118 GLY B CA 1
ATOM 1968 C C . GLY B 1 118 ? -3.82 3.035 -1.045 1 98.88 118 GLY B C 1
ATOM 1969 O O . GLY B 1 118 ? -3.42 3.119 -2.209 1 98.88 118 GLY B O 1
ATOM 1970 N N . ARG B 1 119 ? -3.834 4.066 -0.268 1 98.88 119 ARG B N 1
ATOM 1971 C CA . ARG B 1 119 ? -3.301 5.371 -0.65 1 98.88 119 ARG B CA 1
ATOM 1972 C C . ARG B 1 119 ? -1.891 5.566 -0.104 1 98.88 119 ARG B C 1
ATOM 1974 O O . ARG B 1 119 ? -1.349 4.68 0.561 1 98.88 119 ARG B O 1
ATOM 1981 N N . THR B 1 120 ? -1.29 6.707 -0.427 1 98.94 120 THR B N 1
ATOM 1982 C CA . THR B 1 120 ? 0.122 6.887 -0.108 1 98.94 120 THR B CA 1
ATOM 1983 C C . THR B 1 120 ? 0.3 7.961 0.965 1 98.94 120 THR B C 1
ATOM 1985 O O . THR B 1 120 ? -0.27 9.047 0.863 1 98.94 120 THR B O 1
ATOM 1988 N N . MET B 1 121 ? 1.01 7.633 2.029 1 98.94 121 MET B N 1
ATOM 1989 C CA . MET B 1 121 ? 1.545 8.633 2.943 1 98.94 121 MET B CA 1
ATOM 1990 C C . MET B 1 121 ? 2.82 9.258 2.385 1 98.94 121 MET B C 1
ATOM 1992 O O . MET B 1 121 ? 3.689 8.547 1.875 1 98.94 121 MET B O 1
ATOM 1996 N N . VAL B 1 122 ? 2.92 10.594 2.451 1 98.94 122 VAL B N 1
ATOM 1997 C CA . VAL B 1 122 ? 4.098 11.289 1.94 1 98.94 122 VAL B CA 1
ATOM 1998 C C . VAL B 1 122 ? 4.621 12.258 2.996 1 98.94 122 VAL B C 1
ATOM 2000 O O . VAL B 1 122 ? 3.848 13 3.609 1 98.94 122 VAL B O 1
ATOM 2003 N N . VAL B 1 123 ? 5.949 12.242 3.264 1 98.94 123 VAL B N 1
ATOM 2004 C CA . VAL B 1 123 ? 6.621 13.289 4.023 1 98.94 123 VAL B CA 1
ATOM 2005 C C . VAL B 1 123 ? 7.414 14.188 3.08 1 98.94 123 VAL B C 1
ATOM 2007 O O . VAL B 1 123 ? 8.109 13.695 2.188 1 98.94 123 VAL B O 1
ATOM 2010 N N . HIS B 1 124 ? 7.266 15.484 3.295 1 98.88 124 HIS B N 1
ATOM 2011 C CA . HIS B 1 124 ? 7.82 16.469 2.365 1 98.88 124 HIS B CA 1
ATOM 2012 C C . HIS B 1 124 ? 9.078 17.109 2.932 1 98.88 124 HIS B C 1
ATOM 2014 O O . HIS B 1 124 ? 9.398 16.922 4.105 1 98.88 124 HIS B O 1
ATOM 2020 N N . GLU B 1 125 ? 9.68 17.797 2.082 1 98.44 125 GLU B N 1
ATOM 2021 C CA . GLU B 1 125 ? 10.977 18.422 2.363 1 98.44 125 GLU B CA 1
ATOM 2022 C C . GLU B 1 125 ? 10.828 19.609 3.297 1 98.44 125 GLU B C 1
ATOM 2024 O O . GLU B 1 125 ? 11.609 19.781 4.238 1 98.44 125 GLU B O 1
ATOM 2029 N N . LYS B 1 126 ? 9.852 20.453 3.066 1 98.56 126 LYS B N 1
ATOM 2030 C CA . LYS B 1 126 ? 9.688 21.703 3.795 1 98.56 126 LYS B CA 1
ATOM 2031 C C . LYS B 1 126 ? 8.438 21.672 4.672 1 98.56 126 LYS B C 1
ATOM 2033 O O . LYS B 1 126 ? 7.613 20.766 4.547 1 98.56 126 LYS B O 1
ATOM 2038 N N . ARG B 1 127 ? 8.406 22.672 5.469 1 98.81 127 ARG B N 1
ATOM 2039 C CA . ARG B 1 127 ? 7.215 22.891 6.281 1 98.81 127 ARG B CA 1
ATOM 2040 C C . ARG B 1 127 ? 6 23.188 5.406 1 98.81 127 ARG B C 1
ATOM 2042 O O . ARG B 1 127 ? 6.098 23.906 4.418 1 98.81 127 ARG B O 1
ATOM 2049 N N . ASP B 1 128 ? 4.906 22.531 5.742 1 98.88 128 ASP B N 1
ATOM 2050 C CA . ASP B 1 128 ? 3.598 22.906 5.211 1 98.88 128 ASP B CA 1
ATOM 2051 C C . ASP B 1 128 ? 3.127 24.234 5.801 1 98.88 128 ASP B C 1
ATOM 2053 O O . ASP B 1 128 ? 3.053 24.375 7.023 1 98.88 128 ASP B O 1
ATOM 2057 N N . ASP B 1 129 ? 2.744 25.156 5.012 1 98.88 129 ASP B N 1
ATOM 2058 C CA . ASP B 1 129 ? 2.312 26.453 5.523 1 98.88 129 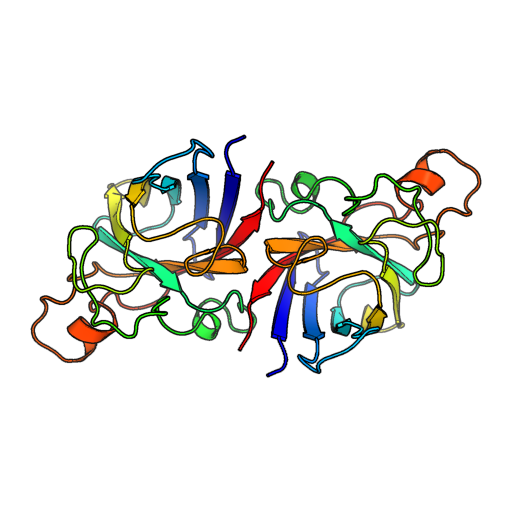ASP B CA 1
ATOM 2059 C C . ASP B 1 129 ? 0.81 26.469 5.797 1 98.88 129 ASP B C 1
ATOM 2061 O O . ASP B 1 129 ? 0.24 27.516 6.125 1 98.88 129 ASP B O 1
ATOM 2065 N N . LEU B 1 130 ? 0.097 25.359 5.598 1 98.62 130 LEU B N 1
ATOM 2066 C CA . LEU B 1 130 ? -1.287 25.109 5.977 1 98.62 130 LEU B CA 1
ATOM 2067 C C . LEU B 1 130 ? -2.244 25.984 5.176 1 98.62 130 LEU B C 1
ATOM 2069 O O . LEU B 1 130 ? -3.301 26.375 5.68 1 98.62 130 LEU B O 1
ATOM 2073 N N . GLY B 1 131 ? -1.791 26.297 4.004 1 98.31 131 GLY B N 1
ATOM 2074 C CA . GLY B 1 131 ? -2.643 27.109 3.15 1 98.31 131 GLY B CA 1
ATOM 2075 C C . GLY B 1 131 ? -2.598 28.594 3.494 1 98.31 131 GLY B C 1
ATOM 2076 O O . GLY B 1 131 ? -3.424 29.375 3.012 1 98.31 131 GLY B O 1
ATOM 2077 N N . ARG B 1 132 ? -1.646 29.016 4.219 1 97.94 132 ARG B N 1
ATOM 2078 C CA . ARG B 1 132 ? -1.591 30.391 4.727 1 97.94 132 ARG B CA 1
ATOM 2079 C C . ARG B 1 132 ? -0.397 31.141 4.145 1 97.94 132 ARG B C 1
ATOM 2081 O O . ARG B 1 132 ? 0.026 32.156 4.691 1 97.94 132 ARG B O 1
ATOM 2088 N N . GLY B 1 133 ? 0.17 30.672 3.17 1 96.69 133 GLY B N 1
ATOM 2089 C CA . GLY B 1 133 ? 1.362 31.25 2.58 1 96.69 133 GLY B CA 1
ATOM 2090 C C . GLY B 1 133 ? 1.061 32.438 1.67 1 96.69 133 GLY B C 1
ATOM 2091 O O . GLY B 1 133 ? 1.957 33.188 1.329 1 96.69 133 GLY B O 1
ATOM 2092 N N . GLY B 1 134 ? -0.222 32.594 1.167 1 95.94 134 GLY B N 1
ATOM 2093 C CA . GLY B 1 134 ? -0.605 33.781 0.426 1 95.94 134 GLY B CA 1
ATOM 2094 C C . GLY B 1 134 ? -0.42 33.625 -1.073 1 95.94 134 GLY B C 1
ATOM 2095 O O . GLY B 1 134 ? -0.457 34.625 -1.807 1 95.94 134 GLY B O 1
ATOM 2096 N N . ASP B 1 135 ? -0.076 32.5 -1.53 1 96.81 135 ASP B N 1
ATOM 2097 C CA . ASP B 1 135 ? 0.053 32.281 -2.967 1 96.81 135 ASP B CA 1
ATOM 2098 C C . ASP B 1 135 ? -0.727 31.047 -3.398 1 96.81 135 ASP B C 1
ATOM 2100 O O . ASP B 1 135 ? -1.297 30.344 -2.562 1 96.81 135 ASP B O 1
ATOM 2104 N N . ASP B 1 136 ? -0.839 30.797 -4.695 1 96.56 136 ASP B N 1
ATOM 2105 C CA . ASP B 1 136 ? -1.641 29.719 -5.266 1 96.56 136 ASP B CA 1
ATOM 2106 C C . ASP B 1 136 ? -1.142 28.359 -4.801 1 96.56 136 ASP B C 1
ATOM 2108 O O . ASP B 1 136 ? -1.939 27.484 -4.438 1 96.56 136 ASP B O 1
ATOM 2112 N N . GLU B 1 137 ? 0.133 28.125 -4.82 1 96.62 137 GLU B N 1
ATOM 2113 C CA . GLU B 1 137 ? 0.693 26.844 -4.414 1 96.62 137 GLU B CA 1
ATOM 2114 C C . GLU B 1 137 ? 0.367 26.531 -2.955 1 96.62 137 GLU B C 1
ATOM 2116 O O . GLU B 1 137 ? 0.163 25.375 -2.592 1 96.62 137 GLU B O 1
ATOM 2121 N N . SER B 1 138 ? 0.328 27.547 -2.107 1 98.38 138 SER B N 1
ATOM 2122 C CA . SER B 1 138 ? -0.061 27.406 -0.709 1 98.38 138 SER B CA 1
ATOM 2123 C C . SER B 1 138 ? -1.456 26.797 -0.584 1 98.38 138 SER B C 1
ATOM 2125 O O . SER B 1 138 ? -1.671 25.875 0.203 1 98.38 138 SER B O 1
ATOM 2127 N N . SER B 1 139 ? -2.406 27.25 -1.4 1 97.25 139 SER B N 1
ATOM 2128 C CA . SER B 1 139 ? -3.801 26.828 -1.312 1 97.25 139 SER B CA 1
ATOM 2129 C C . SER B 1 139 ? -3.998 25.438 -1.92 1 97.25 139 SER B C 1
ATOM 2131 O O . SER B 1 139 ? -5.035 24.812 -1.71 1 97.25 139 SER B O 1
ATOM 2133 N N . LYS B 1 140 ? -3.041 25.047 -2.617 1 97.38 140 LYS B N 1
ATOM 2134 C CA . LYS B 1 140 ? -3.152 23.75 -3.271 1 97.38 140 LYS B CA 1
ATOM 2135 C C . LYS B 1 140 ? -2.414 22.672 -2.482 1 97.38 140 LYS B C 1
ATOM 2137 O O . LYS B 1 140 ? -2.908 21.562 -2.338 1 97.38 140 LYS B O 1
ATOM 2142 N N . THR B 1 141 ? -1.173 23.078 -1.961 1 97.38 141 THR B N 1
ATOM 2143 C CA . THR B 1 141 ? -0.327 22.016 -1.439 1 97.38 141 THR B CA 1
ATOM 2144 C C . THR B 1 141 ? 0.292 22.422 -0.104 1 97.38 141 THR B C 1
ATOM 2146 O O . THR B 1 141 ? 1.002 21.625 0.521 1 97.38 141 THR B O 1
ATOM 2149 N N . GLY B 1 142 ? 0.167 23.703 0.296 1 98.62 142 GLY B N 1
ATOM 2150 C CA . GLY B 1 142 ? 0.767 24.188 1.531 1 98.62 142 GLY B CA 1
ATOM 2151 C C . GLY B 1 142 ? 2.246 24.484 1.396 1 98.62 142 GLY B C 1
ATOM 2152 O O . GLY B 1 142 ? 2.943 24.672 2.396 1 98.62 142 GLY B O 1
ATOM 2153 N N . ASN B 1 143 ? 2.795 24.531 0.157 1 98.56 143 ASN B N 1
ATOM 2154 C CA . ASN B 1 143 ? 4.184 24.875 -0.123 1 98.56 143 ASN B CA 1
ATOM 2155 C C . ASN B 1 143 ? 5.152 23.953 0.608 1 98.56 143 ASN B C 1
ATOM 2157 O O . ASN B 1 143 ? 6.172 24.406 1.132 1 98.56 143 ASN B O 1
ATOM 2161 N N . ALA B 1 144 ? 4.871 22.688 0.633 1 98.06 144 ALA B N 1
ATOM 2162 C CA . ALA B 1 144 ? 5.656 21.797 1.475 1 98.06 144 ALA B CA 1
ATOM 2163 C C . ALA B 1 144 ? 6.871 21.266 0.72 1 98.06 144 ALA B C 1
ATOM 2165 O O . ALA B 1 144 ? 7.668 20.5 1.272 1 98.06 144 ALA B O 1
ATOM 2166 N N . GLY B 1 145 ? 7.062 21.578 -0.591 1 97.75 145 GLY B N 1
ATOM 2167 C CA . GLY B 1 145 ? 8.258 21.219 -1.338 1 97.75 145 GLY B CA 1
ATOM 2168 C C . GLY B 1 145 ? 8.258 19.766 -1.799 1 97.75 145 GLY B C 1
ATOM 2169 O O . GLY B 1 145 ? 7.199 19.156 -1.943 1 97.75 145 GLY B O 1
ATOM 2170 N N . SER B 1 146 ? 9.414 19.219 -2.074 1 97.75 146 SER B N 1
ATOM 2171 C CA . SER B 1 146 ? 9.578 17.922 -2.703 1 97.75 146 SER B CA 1
ATOM 2172 C C . SER B 1 146 ? 9.102 16.797 -1.782 1 97.75 146 SER B C 1
ATOM 2174 O O . SER B 1 146 ? 9.055 16.969 -0.562 1 97.75 146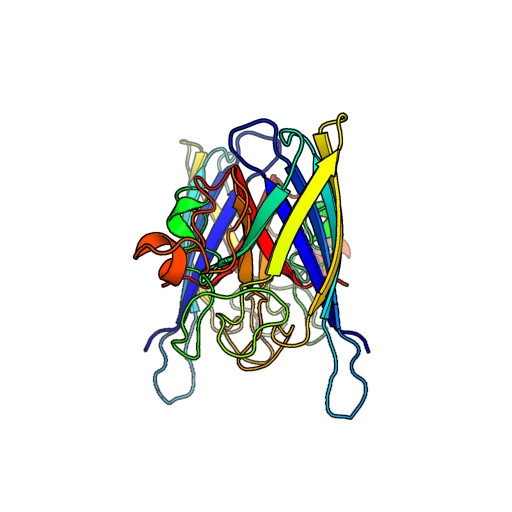 SER B O 1
ATOM 2176 N N . ARG B 1 147 ? 8.766 15.711 -2.42 1 98.69 147 ARG B N 1
ATOM 2177 C CA . ARG B 1 147 ? 8.383 14.492 -1.721 1 98.69 147 ARG B CA 1
ATOM 2178 C C . ARG B 1 147 ? 9.609 13.664 -1.348 1 98.69 147 ARG B C 1
ATOM 2180 O O . ARG B 1 147 ? 10.258 13.078 -2.217 1 98.69 147 ARG B O 1
ATOM 2187 N N . LEU B 1 148 ? 9.914 13.531 -0.036 1 98.69 148 LEU B N 1
ATOM 2188 C CA . LEU B 1 148 ? 11.172 12.93 0.396 1 98.69 148 LEU B CA 1
ATOM 2189 C C . LEU B 1 148 ? 11.047 11.406 0.478 1 98.69 148 LEU B C 1
ATOM 2191 O O . LEU B 1 148 ? 11.977 10.688 0.117 1 98.69 148 LEU B O 1
ATOM 2195 N N . ALA B 1 149 ? 10 10.953 1.052 1 98.88 149 ALA B N 1
ATOM 2196 C CA . ALA B 1 149 ? 9.711 9.531 1.222 1 98.88 149 ALA B CA 1
ATOM 2197 C C . ALA B 1 149 ? 8.203 9.273 1.215 1 98.88 149 ALA B C 1
ATOM 2199 O O . ALA B 1 149 ? 7.414 10.156 1.557 1 98.88 149 ALA B O 1
ATOM 2200 N N . CYS B 1 150 ? 7.871 8.141 0.801 1 98.81 150 CYS B N 1
ATOM 2201 C CA . CYS B 1 150 ? 6.461 7.773 0.755 1 98.81 150 CYS B CA 1
ATOM 2202 C C . CYS B 1 150 ? 6.293 6.262 0.859 1 98.81 150 CYS B C 1
ATOM 2204 O O . CYS B 1 150 ? 7.27 5.516 0.786 1 98.81 150 CYS B O 1
ATOM 2206 N N . GLY B 1 151 ? 5.137 5.812 1.107 1 98.81 151 GLY B N 1
ATOM 2207 C CA . GLY B 1 151 ? 4.727 4.418 1.156 1 98.81 151 GLY B CA 1
ATOM 2208 C C . GLY B 1 151 ? 3.223 4.234 1.067 1 98.81 151 GLY B C 1
ATOM 2209 O O . GLY B 1 151 ? 2.459 5.125 1.44 1 98.81 151 GLY B O 1
ATOM 2210 N N . VAL B 1 152 ? 2.812 3.094 0.573 1 98.94 152 VAL B N 1
ATOM 2211 C CA . VAL B 1 152 ? 1.392 2.771 0.479 1 98.94 152 VAL B CA 1
ATOM 2212 C C . VAL B 1 152 ? 0.88 2.289 1.835 1 98.94 152 VAL B C 1
ATOM 2214 O O . VAL B 1 152 ? 1.549 1.508 2.516 1 98.94 152 VAL B O 1
ATOM 2217 N N . ILE B 1 153 ? -0.268 2.803 2.227 1 98.94 153 ILE B N 1
ATOM 2218 C CA . ILE B 1 153 ? -0.897 2.426 3.488 1 98.94 153 ILE B CA 1
ATOM 2219 C C . ILE B 1 153 ? -1.591 1.073 3.334 1 98.94 153 ILE B C 1
ATOM 2221 O O . ILE B 1 153 ? -2.523 0.934 2.539 1 98.94 153 ILE B O 1
ATOM 2225 N N . GLY B 1 154 ? -1.109 0.116 4.062 1 98.94 154 GLY B N 1
ATOM 2226 C CA . GLY B 1 154 ? -1.625 -1.24 3.957 1 98.94 154 GLY B CA 1
ATOM 2227 C C . GLY B 1 154 ? -2.363 -1.695 5.203 1 98.94 154 GLY B C 1
ATOM 2228 O O . GLY B 1 154 ? -2.133 -1.169 6.293 1 98.94 154 GLY B O 1
ATOM 2229 N N . ILE B 1 155 ? -3.186 -2.678 5.016 1 98.69 155 ILE B N 1
ATOM 2230 C CA . ILE B 1 155 ? -3.924 -3.289 6.113 1 98.69 155 ILE B CA 1
ATOM 2231 C C . ILE B 1 155 ? -2.951 -3.982 7.066 1 98.69 155 ILE B C 1
ATOM 2233 O O . ILE B 1 155 ? -2.012 -4.648 6.625 1 98.69 155 ILE B O 1
ATOM 2237 N N . ALA B 1 156 ? -3.164 -3.766 8.312 1 98.25 156 ALA B N 1
ATOM 2238 C CA . ALA B 1 156 ? -2.35 -4.438 9.32 1 98.25 156 ALA B CA 1
ATOM 2239 C C . ALA B 1 156 ? -3.207 -5.316 10.227 1 98.25 156 ALA B C 1
ATOM 2241 O O . ALA B 1 156 ? -4.438 -5.211 10.219 1 98.25 156 ALA B O 1
ATOM 2242 N N . GLN B 1 157 ? -2.557 -6.227 11.008 1 93.62 157 GLN B N 1
ATOM 2243 C CA . GLN B 1 157 ? -3.238 -7.125 11.93 1 93.62 157 GLN B CA 1
ATOM 2244 C C . GLN B 1 157 ? -3.783 -6.363 13.133 1 93.62 157 GLN B C 1
ATOM 2246 O O . GLN B 1 157 ? -3.113 -5.477 13.672 1 93.62 157 GLN B O 1
#

Sequence (314 aa):
MAAKAVCVLKGDGPVKGTIHFEQKARAGAGREVRVSGSISGLAEGEHGFHVHQFGDNTQGCTSAGPHFNPLGKKHGGPKDQERHVGDLGNVSAGKDGVAHVSIEDAMIALSGPNSIIGRTMVVHEKRDDLGRGGDDESSKTGNAGSRLACGVIGIAQMAAKAVCVLKGDGPVKGTIHFEQKARAGAGREVRVSGSISGLAEGEHGFHVHQFGDNTQGCTSAGPHFNPLGKKHGGPKDQERHVGDLGNVSAGKDGVAHVSIEDAMIALSGPNSIIGRTMVVHEKRDDLGRGGDDESSKTGNAGSRLACGVIGIAQ

Secondary structure (DSSP, 8-state):
--EEEEEEEE-SSS-EEEEEEEE---SSS--PEEEEEEEESPPSEEEEEEEES----EEEEGGG-SB--TT-PPP--TT-SSS-TTEEEEEEE-TTS-EEEEEEESS-BSSSTTB-TTSEEEEESS---TT-SSSHHHHHHTT--SEEEEEE-EE--/--EEEEEEEE-SSS-EEEEEEEE---SSS--PEEEEEEEESPPSEEEEEEEES----EEEEGGG-SB--TT-PPP--TT-SSS-TTEEEEEEE-TTS-EEEEEEESS-BSSSTTB-TTSEEEEESS---TT-SSSHHHHHHTT--SEEEEEE-EEE-

Organism: Erinaceus europaeus (NCBI:txid9365)

Foldseek 3Di:
DKWKKKWWKDFPDPKTWIKIWIWDPDDDDFTWIKIWIKIADAAFFKWWKWWADAQDQVVHPVVLHFGAAPPPFWDFEQPDPGHGLTGDFIFGAHNRRMTTDTGIGRRADCDDPRRSARHKIFIARAGQCGLPPPDDCNRRHSPRHHTGIMTGMHTDD/DKWKKKWWKDFPDPKTWIKIWIWDPDDDPFTWIKIWIKIADAAFFKWWKWWACAQDQVVHPVVLHFGAAPPPFWDFEQPDPGHGLTGDFIFGAHNRRMTTDTGIGRRADCDDPRRSARHKIFIARAGQCGLPPPDDCNRRHSPRHHTGIMTGMHTDD